Protein AF-0000000084949845 (afdb_homodimer)

Solvent-accessible surface area (backbone atoms only — not comparable to full-atom values): 12590 Å² total; per-residue (Å²): 121,53,66,70,57,48,53,50,40,49,75,72,45,33,88,72,39,39,36,69,58,46,52,49,42,44,61,74,46,30,44,78,45,79,45,35,35,32,35,51,90,44,75,32,51,60,55,46,34,42,54,54,52,53,49,53,45,49,30,58,76,69,67,50,52,69,68,57,45,48,29,45,41,11,54,55,36,67,49,59,37,67,69,33,78,85,60,85,67,64,56,67,61,57,30,35,74,72,46,36,73,82,20,52,47,63,76,53,84,37,64,41,80,105,121,54,68,71,57,49,55,50,40,50,74,73,44,32,89,72,38,38,38,69,58,46,51,50,43,46,62,74,47,30,44,77,43,79,45,35,35,32,35,52,90,44,77,32,51,59,57,45,35,43,53,55,52,53,48,54,45,49,29,58,75,67,66,50,50,70,68,56,46,50,30,46,41,10,54,56,38,65,49,59,37,67,72,34,80,86,62,83,68,65,56,66,60,57,30,38,74,72,45,36,74,83,21,52,46,62,77,54,85,35,64,41,80,104

InterPro domains:
  IPR014984 HopJ type III effector protein [PF08888] (5-111)
  IPR038604 Type III effector HopJ superfamily [G3DSA:3.20.160.10] (1-114)

Structure (mmCIF, N/CA/C/O backbone):
data_AF-0000000084949845-model_v1
#
loop_
_entity.id
_entity.type
_entity.pdbx_description
1 polymer 'Type III effector HopPmaJ'
#
loop_
_atom_site.group_PDB
_atom_site.id
_atom_site.type_symbol
_atom_site.label_atom_id
_atom_site.label_alt_id
_atom_site.label_comp_id
_atom_site.label_asym_id
_atom_site.label_entity_id
_atom_site.label_seq_id
_atom_site.pdbx_PDB_ins_code
_atom_site.Cartn_x
_atom_site.Cartn_y
_atom_site.Cartn_z
_atom_site.occupancy
_atom_site.B_iso_or_equiv
_atom_site.auth_seq_id
_atom_site.auth_comp_id
_atom_site.auth_asym_id
_atom_site.auth_atom_id
_atom_site.pdbx_PDB_model_num
ATOM 1 N N . MET A 1 1 ? 0.286 -3.443 -20.906 1 84.94 1 MET A N 1
ATOM 2 C CA . MET A 1 1 ? -0.157 -4.801 -21.219 1 84.94 1 MET A CA 1
ATOM 3 C C . MET A 1 1 ? -1.662 -4.941 -21.031 1 84.94 1 MET A C 1
ATOM 5 O O . MET A 1 1 ? -2.221 -4.387 -20.078 1 84.94 1 MET A O 1
ATOM 9 N N . THR A 1 2 ? -2.26 -5.633 -21.953 1 93.75 2 THR A N 1
ATOM 10 C CA . THR A 1 2 ? -3.701 -5.82 -21.828 1 93.75 2 THR A CA 1
ATOM 11 C C . THR A 1 2 ? -4.02 -6.898 -20.797 1 93.75 2 THR A C 1
ATOM 13 O O . THR A 1 2 ? -3.168 -7.73 -20.484 1 93.75 2 THR A O 1
ATOM 16 N N . LEU A 1 3 ? -5.273 -6.855 -20.328 1 95.69 3 LEU A N 1
ATOM 17 C CA . LEU A 1 3 ? -5.691 -7.809 -19.312 1 95.69 3 LEU A CA 1
ATOM 18 C C . LEU A 1 3 ? -5.617 -9.234 -19.828 1 95.69 3 LEU A C 1
ATOM 20 O O . LEU A 1 3 ? -5.031 -10.109 -19.188 1 95.69 3 LEU A O 1
ATOM 24 N N . PRO A 1 4 ? -6.121 -9.586 -21.078 1 96.69 4 PRO A N 1
ATOM 25 C CA . PRO A 1 4 ? -6.008 -10.961 -21.578 1 96.69 4 PRO A CA 1
ATOM 26 C C . PRO A 1 4 ? -4.555 -11.406 -21.734 1 96.69 4 PRO A C 1
ATOM 28 O O . PRO A 1 4 ? -4.234 -12.57 -21.469 1 96.69 4 PRO A O 1
ATOM 31 N N . SER A 1 5 ? -3.742 -10.539 -22.141 1 97.31 5 SER A N 1
ATOM 32 C CA . SER A 1 5 ? -2.33 -10.875 -22.281 1 97.31 5 SER A CA 1
ATOM 33 C C . SER A 1 5 ? -1.691 -11.156 -20.922 1 97.31 5 SER A C 1
ATOM 35 O O . SER A 1 5 ? -0.867 -12.07 -20.797 1 97.31 5 SER A O 1
ATOM 37 N N . PHE A 1 6 ? -2.016 -10.375 -19.969 1 98.12 6 PHE A N 1
ATOM 38 C CA . PHE A 1 6 ? -1.509 -10.57 -18.609 1 98.12 6 PHE A CA 1
ATOM 39 C C . PHE A 1 6 ? -1.93 -11.938 -18.078 1 98.12 6 PHE A C 1
ATOM 41 O O . PHE A 1 6 ? -1.108 -12.672 -17.531 1 98.12 6 PHE A O 1
ATOM 48 N N . LEU A 1 7 ? -3.211 -12.258 -18.25 1 97.88 7 LEU A N 1
ATOM 49 C CA . LEU A 1 7 ? -3.734 -13.523 -17.75 1 97.88 7 LEU A CA 1
ATOM 50 C C . LEU A 1 7 ? -3.07 -14.703 -18.469 1 97.88 7 LEU A C 1
ATOM 52 O O . LEU A 1 7 ? -2.812 -15.734 -17.844 1 97.88 7 LEU A O 1
ATOM 56 N N . SER A 1 8 ? -2.85 -14.57 -19.75 1 98.06 8 SER A N 1
ATOM 57 C CA . SER A 1 8 ? -2.137 -15.594 -20.5 1 98.06 8 SER A CA 1
ATOM 58 C C . SER A 1 8 ? -0.72 -15.789 -19.984 1 98.06 8 SER A C 1
ATOM 60 O O . SER A 1 8 ? -0.268 -16.922 -19.797 1 98.06 8 SER A O 1
ATOM 62 N N . LYS A 1 9 ? -0.026 -14.719 -19.734 1 98.12 9 LYS A N 1
ATOM 63 C CA . LYS A 1 9 ? 1.32 -14.781 -19.172 1 98.12 9 LYS A CA 1
ATOM 64 C C . LYS A 1 9 ? 1.312 -15.438 -17.797 1 98.12 9 LYS A C 1
ATOM 66 O O . LYS A 1 9 ? 2.168 -16.266 -17.5 1 98.12 9 LYS A O 1
ATOM 71 N N . LEU A 1 10 ? 0.379 -15.039 -16.969 1 98.19 10 LEU A N 1
ATOM 72 C CA . LEU A 1 10 ? 0.244 -15.586 -15.625 1 98.19 10 LEU A CA 1
ATOM 73 C C . LEU A 1 10 ? 0.074 -17.109 -15.672 1 98.19 10 LEU A C 1
ATOM 75 O O . LEU A 1 10 ? 0.645 -17.828 -14.844 1 98.19 10 LEU A O 1
ATOM 79 N N . LYS A 1 11 ? -0.657 -17.609 -16.594 1 97.19 11 LYS A N 1
ATOM 80 C CA . LYS A 1 11 ? -0.939 -19.047 -16.719 1 97.19 11 LYS A CA 1
ATOM 81 C C . LYS A 1 11 ? 0.26 -19.781 -17.297 1 97.19 11 LYS A C 1
ATOM 83 O O . LYS A 1 11 ? 0.54 -20.922 -16.891 1 97.19 11 LYS A O 1
ATOM 88 N N . ASN A 1 12 ? 0.986 -19.109 -18.156 1 97.75 12 ASN A N 1
ATOM 89 C CA . ASN A 1 12 ? 1.997 -19.828 -18.938 1 97.75 12 ASN A CA 1
ATOM 90 C C . ASN A 1 12 ? 3.391 -19.641 -18.344 1 97.75 12 ASN A C 1
ATOM 92 O O . ASN A 1 12 ? 4.242 -20.531 -18.438 1 97.75 12 ASN A O 1
ATOM 96 N N . THR A 1 13 ? 3.678 -18.438 -17.812 1 98 13 THR A N 1
ATOM 97 C CA . THR A 1 13 ? 4.992 -18.141 -17.266 1 98 13 THR A CA 1
ATOM 98 C C . THR A 1 13 ? 4.859 -17.328 -15.977 1 98 13 THR A C 1
ATOM 100 O O . THR A 1 13 ? 5.375 -16.203 -15.883 1 98 13 THR A O 1
ATOM 103 N N . PRO A 1 14 ? 4.281 -17.891 -14.953 1 97.62 14 PRO A N 1
ATOM 104 C CA . PRO A 1 14 ? 3.998 -17.156 -13.719 1 97.62 14 PRO A CA 1
ATOM 105 C C . PRO A 1 14 ? 5.258 -16.594 -13.055 1 97.62 14 PRO A C 1
ATOM 107 O O . PRO A 1 14 ? 5.211 -15.523 -12.438 1 97.62 14 PRO A O 1
ATOM 110 N N . GLU A 1 15 ? 6.367 -17.203 -13.18 1 97.38 15 GLU A N 1
ATOM 111 C CA . GLU A 1 15 ? 7.602 -16.781 -12.523 1 97.38 15 GLU A CA 1
ATOM 112 C C . GLU A 1 15 ? 8.148 -15.508 -13.156 1 97.38 15 GLU A C 1
ATOM 114 O O . GLU A 1 15 ? 9.023 -14.852 -12.578 1 97.38 15 GLU A O 1
ATOM 119 N N . GLU A 1 16 ? 7.57 -15.109 -14.297 1 97.38 16 GLU A N 1
ATOM 120 C CA . GLU A 1 16 ? 8.047 -13.922 -14.992 1 97.38 16 GLU A CA 1
ATOM 121 C C . GLU A 1 16 ? 7.211 -12.695 -14.625 1 97.38 16 GLU A C 1
ATOM 123 O O . GLU A 1 16 ? 7.559 -11.57 -14.984 1 97.38 16 GLU A O 1
ATOM 128 N N . ILE A 1 17 ? 6.148 -12.922 -13.945 1 97.56 17 ILE A N 1
ATOM 129 C CA . ILE A 1 17 ? 5.305 -11.82 -13.5 1 97.56 17 ILE A CA 1
ATOM 130 C C . ILE A 1 17 ? 6.051 -10.977 -12.469 1 97.56 17 ILE A C 1
ATOM 132 O O . ILE A 1 17 ? 6.715 -11.523 -11.578 1 97.56 17 ILE A O 1
ATOM 136 N N . THR A 1 18 ? 5.949 -9.633 -12.594 1 96.12 18 THR A N 1
ATOM 137 C CA . THR A 1 18 ? 6.465 -8.734 -11.57 1 96.12 18 THR A CA 1
ATOM 138 C C . THR A 1 18 ? 5.324 -8.008 -10.867 1 96.12 18 THR A C 1
ATOM 140 O O . THR A 1 18 ? 4.266 -7.781 -11.453 1 96.12 18 THR A O 1
ATOM 143 N N . PHE A 1 19 ? 5.543 -7.629 -9.594 1 95.19 19 PHE A N 1
ATOM 144 C CA . PHE A 1 19 ? 4.516 -6.926 -8.828 1 95.19 19 PHE A CA 1
ATOM 145 C C . PHE A 1 19 ? 4.109 -5.637 -9.531 1 95.19 19 PHE A C 1
ATOM 147 O O . PHE A 1 19 ? 2.92 -5.355 -9.68 1 95.19 19 PHE A O 1
ATOM 154 N N . PRO A 1 20 ? 5.074 -4.777 -10.039 1 92.69 20 PRO A N 1
ATOM 155 C CA . PRO A 1 20 ? 4.676 -3.555 -10.734 1 92.69 20 PRO A CA 1
ATOM 156 C C . PRO A 1 20 ? 3.803 -3.832 -11.953 1 92.69 20 PRO A C 1
ATOM 158 O O . PRO A 1 20 ? 2.889 -3.059 -12.258 1 92.69 20 PRO A O 1
ATOM 161 N N . GLU A 1 21 ? 4.02 -4.887 -12.672 1 95.19 21 GLU A N 1
ATOM 162 C CA . GLU A 1 21 ? 3.205 -5.258 -13.82 1 95.19 21 GLU A CA 1
ATOM 163 C C . GLU A 1 21 ? 1.766 -5.551 -13.406 1 95.19 21 GLU A C 1
ATOM 165 O O . GLU A 1 21 ? 0.823 -5.168 -14.102 1 95.19 21 GLU A O 1
ATOM 170 N N . THR A 1 22 ? 1.641 -6.289 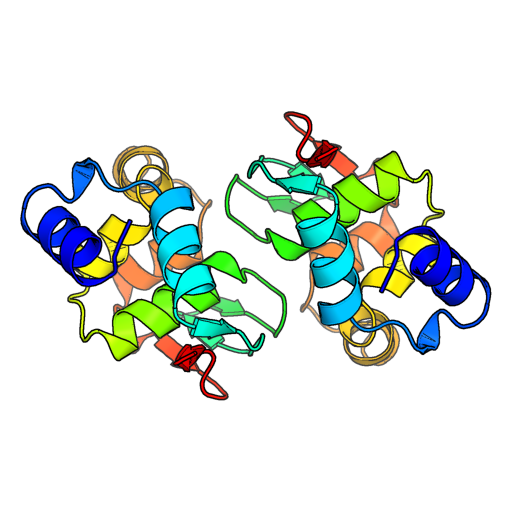-12.305 1 97.44 22 THR A N 1
ATOM 171 C CA . THR A 1 22 ? 0.319 -6.605 -11.773 1 97.44 22 THR A CA 1
ATOM 172 C C . THR A 1 22 ? -0.436 -5.332 -11.406 1 97.44 22 THR A C 1
ATOM 174 O O . THR A 1 22 ? -1.59 -5.152 -11.805 1 97.44 22 THR A O 1
ATOM 177 N N . ILE A 1 23 ? 0.244 -4.469 -10.688 1 94.44 23 ILE A N 1
ATOM 178 C CA . ILE A 1 23 ? -0.383 -3.229 -10.242 1 94.44 23 ILE A CA 1
ATOM 179 C C . ILE A 1 23 ? -0.76 -2.377 -11.453 1 94.44 23 ILE A C 1
ATOM 181 O O . ILE A 1 23 ? -1.843 -1.789 -11.5 1 94.44 23 ILE A O 1
ATOM 185 N N . ALA A 1 24 ? 0.082 -2.33 -12.508 1 93.31 24 ALA A N 1
ATOM 186 C CA . ALA A 1 24 ? -0.187 -1.536 -13.703 1 93.31 24 ALA A CA 1
ATOM 187 C C . ALA A 1 24 ? -1.45 -2.018 -14.414 1 93.31 24 ALA A C 1
ATOM 189 O O . ALA A 1 24 ? -2.283 -1.21 -14.828 1 93.31 24 ALA A O 1
ATOM 190 N N . VAL A 1 25 ? -1.597 -3.307 -14.547 1 97.25 25 VAL A N 1
ATOM 191 C CA . VAL A 1 25 ? -2.762 -3.861 -15.227 1 97.25 25 VAL A CA 1
ATOM 192 C C . VAL A 1 25 ? -4.027 -3.537 -14.438 1 97.25 25 VAL A C 1
ATOM 194 O O . VAL A 1 25 ? -5.066 -3.219 -15.016 1 97.25 25 VAL A O 1
ATOM 197 N N . ILE A 1 26 ? -3.969 -3.586 -13.148 1 96.69 26 ILE A N 1
ATOM 198 C CA . ILE A 1 26 ? -5.121 -3.295 -12.297 1 96.69 26 ILE A CA 1
ATOM 199 C C . ILE A 1 26 ? -5.504 -1.825 -12.438 1 96.69 26 ILE A C 1
ATOM 201 O O . ILE A 1 26 ? -6.672 -1.503 -12.68 1 96.69 26 ILE A O 1
ATOM 205 N N . GLU A 1 27 ? -4.523 -0.975 -12.32 1 92.12 27 GLU A N 1
ATOM 206 C CA . GLU A 1 27 ? -4.789 0.461 -12.328 1 92.12 27 GLU A CA 1
ATOM 207 C C . GLU A 1 27 ? -5.266 0.929 -13.703 1 92.12 27 GLU A C 1
ATOM 209 O O . GLU A 1 27 ? -5.996 1.916 -13.805 1 92.12 27 GLU A O 1
ATOM 214 N N . GLU A 1 28 ? -4.883 0.249 -14.758 1 94.38 28 GLU A N 1
ATOM 215 C CA . GLU A 1 28 ? -5.324 0.589 -16.109 1 94.38 28 GLU A CA 1
ATOM 216 C C . GLU A 1 28 ? -6.773 0.172 -16.328 1 94.38 28 GLU A C 1
ATOM 218 O O . GLU A 1 28 ? -7.488 0.801 -17.109 1 94.38 28 GLU A O 1
ATOM 223 N N . ASN A 1 29 ? -7.219 -0.854 -15.609 1 96.06 29 ASN A N 1
ATOM 224 C CA . ASN A 1 29 ? -8.492 -1.461 -15.969 1 96.06 29 ASN A CA 1
ATOM 225 C C . ASN A 1 29 ? -9.539 -1.259 -14.875 1 96.06 29 ASN A C 1
ATOM 227 O O . ASN A 1 29 ? -10.734 -1.447 -15.109 1 96.06 29 ASN A O 1
ATOM 231 N N . TYR A 1 30 ? -9.125 -0.83 -13.688 1 96.12 30 TYR A N 1
ATOM 232 C CA . TYR A 1 30 ? -10.055 -0.753 -12.562 1 96.12 30 TYR A CA 1
ATOM 233 C C . TYR A 1 30 ? -9.898 0.566 -11.82 1 96.12 30 TYR A C 1
ATOM 235 O O . TYR A 1 30 ? -8.805 1.137 -11.781 1 96.12 30 TYR A O 1
ATOM 243 N N . HIS A 1 31 ? -11 1.023 -11.266 1 93.94 31 HIS A N 1
ATOM 244 C CA . HIS A 1 31 ? -10.961 2.051 -10.234 1 93.94 31 HIS A CA 1
ATOM 245 C C . HIS A 1 31 ? -10.773 1.435 -8.852 1 93.94 31 HIS A C 1
ATOM 247 O O . HIS A 1 31 ? -11.445 0.458 -8.508 1 93.94 31 HIS A O 1
ATOM 253 N N . PHE A 1 32 ? -9.922 2.008 -8.156 1 92.69 32 PHE A N 1
ATOM 254 C CA . PHE A 1 32 ? -9.602 1.464 -6.84 1 92.69 32 PHE A CA 1
ATOM 255 C C . PHE A 1 32 ? -10.156 2.352 -5.734 1 92.69 32 PHE A C 1
ATOM 257 O O . PHE A 1 32 ? -10.031 3.576 -5.789 1 92.69 32 PHE A O 1
ATOM 264 N N . THR A 1 33 ? -10.781 1.699 -4.766 1 91.69 33 THR A N 1
ATOM 265 C CA . THR A 1 33 ? -11.203 2.348 -3.529 1 91.69 33 THR A CA 1
ATOM 266 C C . THR A 1 33 ? -10.57 1.672 -2.318 1 91.69 33 THR A C 1
ATOM 268 O O . THR A 1 33 ? -10.852 0.506 -2.033 1 91.69 33 THR A O 1
ATOM 271 N N . PRO A 1 34 ? -9.734 2.404 -1.614 1 93.12 34 PRO A N 1
ATOM 272 C CA . PRO A 1 34 ? -9.156 1.802 -0.412 1 93.12 34 PRO A CA 1
ATOM 273 C C . PRO A 1 34 ? -10.211 1.242 0.538 1 93.12 34 PRO A C 1
ATOM 275 O O . PRO A 1 34 ? -11.234 1.885 0.773 1 93.12 34 PRO A O 1
ATOM 278 N N . THR A 1 35 ? -9.969 -0.006 1.06 1 94.75 35 THR A N 1
ATOM 279 C CA . THR A 1 35 ? -10.914 -0.626 1.979 1 94.75 35 THR A CA 1
ATOM 280 C C . THR A 1 35 ? -10.188 -1.496 3 1 94.75 35 THR A C 1
ATOM 282 O O . THR A 1 35 ? -9.039 -1.881 2.789 1 94.75 35 THR A O 1
ATOM 285 N N . THR A 1 36 ? -10.859 -1.716 4.105 1 95.25 36 THR A N 1
ATOM 286 C CA . THR A 1 36 ? -10.359 -2.645 5.113 1 95.25 36 THR A CA 1
ATOM 287 C C . THR A 1 36 ? -10.508 -4.09 4.641 1 95.25 36 THR A C 1
ATOM 289 O O . THR A 1 36 ? -11.531 -4.449 4.047 1 95.25 36 THR A O 1
ATOM 292 N N . PHE A 1 37 ? -9.516 -4.902 4.875 1 97.19 37 PHE A N 1
ATOM 293 C CA . PHE A 1 37 ? -9.625 -6.32 4.547 1 97.19 37 PHE A CA 1
ATOM 294 C C . PHE A 1 37 ? -8.852 -7.168 5.551 1 97.19 37 PHE A C 1
ATOM 296 O O . PHE A 1 37 ? -7.91 -6.691 6.184 1 97.19 37 PHE A O 1
ATOM 303 N N . GLN A 1 38 ? -9.273 -8.367 5.664 1 96.94 38 GLN A N 1
ATOM 304 C CA . GLN A 1 38 ? -8.625 -9.367 6.508 1 96.94 38 GLN A CA 1
ATOM 305 C C . GLN A 1 38 ? -7.867 -10.391 5.672 1 96.94 38 GLN A C 1
ATOM 307 O O . GLN A 1 38 ? -8.336 -10.805 4.605 1 96.94 38 GLN A O 1
ATOM 312 N N . ASN A 1 39 ? -6.738 -10.742 6.121 1 97.19 39 ASN A N 1
ATOM 313 C CA . ASN A 1 39 ? -5.945 -11.828 5.559 1 97.19 39 ASN A CA 1
ATOM 314 C C . ASN A 1 39 ? -5.406 -12.758 6.648 1 97.19 39 ASN A C 1
ATOM 316 O O . ASN A 1 39 ? -4.301 -12.547 7.152 1 97.19 39 ASN A O 1
ATOM 320 N N . GLY A 1 40 ? -6.215 -13.812 6.859 1 95.38 40 GLY A N 1
ATOM 321 C CA . GLY A 1 40 ? -5.902 -14.617 8.031 1 95.38 40 GLY A CA 1
ATOM 322 C C . GLY A 1 40 ? -5.977 -13.836 9.328 1 95.38 40 GLY A C 1
ATOM 323 O O . GLY A 1 40 ? -6.996 -13.211 9.625 1 95.38 40 GLY A O 1
ATOM 324 N N . ASN A 1 41 ? -4.844 -13.719 9.969 1 90.81 41 ASN A N 1
ATOM 325 C CA . ASN A 1 41 ? -4.828 -13.023 11.25 1 90.81 41 ASN A CA 1
ATOM 326 C C . ASN A 1 41 ? -4.422 -11.562 11.094 1 90.81 41 ASN A C 1
ATOM 328 O O . ASN A 1 41 ? -4.406 -10.805 12.062 1 90.81 41 ASN A O 1
ATOM 332 N N . GLN A 1 42 ? -4.129 -11.227 9.906 1 90.44 42 GLN A N 1
ATOM 333 C CA . GLN A 1 42 ? -3.693 -9.852 9.656 1 90.44 42 GLN A CA 1
ATOM 334 C C . GLN A 1 42 ? -4.863 -8.977 9.227 1 90.44 42 GLN A C 1
ATOM 336 O O . GLN A 1 42 ? -5.539 -9.273 8.234 1 90.44 42 GLN A O 1
ATOM 341 N N . GLN A 1 43 ? -5.16 -7.941 10.008 1 93.19 43 GLN A N 1
ATOM 342 C CA . GLN A 1 43 ? -6.133 -6.934 9.602 1 93.19 43 GLN A CA 1
ATOM 343 C C . GLN A 1 43 ? -5.445 -5.734 8.953 1 93.19 43 GLN A C 1
ATOM 345 O O . GLN A 1 43 ? -4.445 -5.23 9.469 1 93.19 43 GLN A O 1
ATOM 350 N N . ASN A 1 44 ? -5.902 -5.316 7.82 1 94.56 44 ASN A N 1
ATOM 351 C CA . ASN A 1 44 ? -5.418 -4.148 7.09 1 94.56 44 ASN A CA 1
ATOM 352 C C . ASN A 1 44 ? -6.496 -3.072 6.98 1 94.56 44 ASN A C 1
ATOM 354 O O . ASN A 1 44 ? -7.5 -3.266 6.297 1 94.56 44 ASN A O 1
ATOM 358 N N . THR A 1 45 ? -6.27 -1.976 7.625 1 93.06 45 THR A N 1
ATOM 359 C CA . THR A 1 45 ? -7.242 -0.894 7.535 1 93.06 45 THR A CA 1
ATOM 360 C C . THR A 1 45 ? -7.117 -0.164 6.203 1 93.06 45 THR A C 1
ATOM 362 O O . THR A 1 45 ? -6.121 -0.322 5.492 1 93.06 45 THR A O 1
ATOM 365 N N . ALA A 1 46 ? -8.141 0.575 5.883 1 91.94 46 ALA A N 1
ATOM 366 C CA . ALA A 1 46 ? -8.148 1.311 4.621 1 91.94 46 ALA A CA 1
ATOM 367 C C . ALA A 1 46 ? -6.887 2.158 4.477 1 91.94 46 ALA A C 1
ATOM 369 O O . ALA A 1 46 ? -6.496 2.869 5.406 1 91.94 46 ALA A O 1
ATOM 370 N N . GLY A 1 47 ? -6.234 1.968 3.35 1 88.88 47 GLY A N 1
ATOM 371 C CA . GLY A 1 47 ? -5.039 2.754 3.084 1 88.88 47 GLY A CA 1
ATOM 372 C C . GLY A 1 47 ? -3.756 2.018 3.418 1 88.88 47 GLY A C 1
ATOM 373 O O . GLY A 1 47 ? -2.672 2.424 2.992 1 88.88 47 GLY A O 1
ATOM 374 N N . GLU A 1 48 ? -3.854 0.988 4.219 1 91.5 48 GLU A N 1
ATOM 375 C CA . GLU A 1 48 ? -2.697 0.159 4.547 1 91.5 48 GLU A CA 1
ATOM 376 C C . GLU A 1 48 ? -2.566 -1.014 3.58 1 91.5 48 GLU A C 1
ATOM 378 O O . GLU A 1 48 ? -3.561 -1.656 3.236 1 91.5 48 GLU A O 1
ATOM 383 N N . ASN A 1 49 ? -1.317 -1.238 3.133 1 93.94 49 ASN A N 1
ATOM 384 C CA . ASN A 1 49 ? -1.028 -2.354 2.236 1 93.94 49 ASN A CA 1
ATOM 385 C C . ASN A 1 49 ? -1.91 -2.314 0.991 1 93.94 49 ASN A C 1
ATOM 387 O O . ASN A 1 49 ? -2.508 -3.326 0.617 1 93.94 49 ASN A O 1
ATOM 391 N N . SER A 1 50 ? -2.039 -1.231 0.376 1 92.62 50 SER A N 1
ATOM 392 C CA . SER A 1 50 ? -2.916 -0.991 -0.765 1 92.62 50 SER A CA 1
ATOM 393 C C . SER A 1 50 ? -2.547 -1.886 -1.943 1 92.62 50 SER A C 1
ATOM 395 O O . SER A 1 50 ? -3.416 -2.285 -2.721 1 92.62 50 SER A O 1
ATOM 397 N N . GLY A 1 51 ? -1.253 -2.121 -2.074 1 94.25 51 GLY A N 1
ATOM 398 C CA . GLY A 1 51 ? -0.846 -3.043 -3.123 1 94.25 51 GLY A CA 1
ATOM 399 C C . GLY A 1 51 ? -1.469 -4.418 -2.98 1 94.25 51 GLY A C 1
ATOM 400 O O . GLY A 1 51 ? -2.037 -4.953 -3.936 1 94.25 51 GLY A O 1
ATOM 401 N N . SER A 1 52 ? -1.404 -4.922 -1.793 1 97.56 52 SER A N 1
ATOM 402 C CA . SER A 1 52 ? -2.016 -6.219 -1.529 1 97.56 52 SER A CA 1
ATOM 403 C C . SER A 1 52 ? -3.535 -6.148 -1.651 1 97.56 52 SER A C 1
ATOM 405 O O . SER A 1 52 ? -4.16 -7.062 -2.193 1 97.56 52 SER A O 1
ATOM 407 N N . CYS A 1 53 ? -4.074 -5.102 -1.178 1 97.44 53 CYS A N 1
ATOM 408 C CA . CYS A 1 53 ? -5.516 -4.906 -1.278 1 97.44 53 CYS A CA 1
ATOM 409 C C . CYS A 1 53 ? -5.973 -4.965 -2.73 1 97.44 53 CYS A C 1
ATOM 411 O O . CYS A 1 53 ? -6.891 -5.723 -3.066 1 97.44 53 CYS A O 1
ATOM 413 N N . LYS A 1 54 ? -5.309 -4.246 -3.646 1 96.75 54 LYS A N 1
ATOM 414 C CA . LYS A 1 54 ? -5.605 -4.246 -5.078 1 96.75 54 LYS A CA 1
ATOM 415 C C . LYS A 1 54 ? -5.453 -5.648 -5.668 1 96.75 54 LYS A C 1
ATOM 417 O O . LYS A 1 54 ? -6.328 -6.117 -6.398 1 96.75 54 LYS A O 1
ATOM 422 N N . LEU A 1 55 ? -4.406 -6.238 -5.266 1 98.19 55 LEU A N 1
ATOM 423 C CA . LEU A 1 55 ? -4.055 -7.52 -5.867 1 98.19 55 LEU A CA 1
ATOM 424 C C . LEU A 1 55 ? -5.047 -8.602 -5.457 1 98.19 55 LEU A C 1
ATOM 426 O O . LEU A 1 55 ? -5.527 -9.367 -6.301 1 98.19 55 LEU A O 1
ATOM 430 N N . PHE A 1 56 ? -5.414 -8.672 -4.176 1 98.38 56 PHE A N 1
ATOM 431 C CA . PHE A 1 56 ? -6.367 -9.688 -3.732 1 98.38 56 PHE A CA 1
ATOM 432 C C . PHE A 1 56 ? -7.742 -9.438 -4.336 1 98.38 56 PHE A C 1
ATOM 434 O O . PHE A 1 56 ? -8.438 -10.375 -4.73 1 98.38 56 PHE A O 1
ATOM 441 N N . ALA A 1 57 ? -8.164 -8.188 -4.387 1 98.12 57 ALA A N 1
ATOM 442 C CA . ALA A 1 57 ? -9.445 -7.855 -5 1 98.12 57 ALA A CA 1
ATOM 443 C C . ALA A 1 57 ? -9.469 -8.266 -6.473 1 98.12 57 ALA A C 1
ATOM 445 O O . ALA A 1 57 ? -10.438 -8.867 -6.938 1 98.12 57 ALA A O 1
ATOM 446 N N . PHE A 1 58 ? -8.438 -7.996 -7.191 1 98.38 58 PHE A N 1
ATOM 447 C CA . PHE A 1 58 ? -8.297 -8.336 -8.602 1 98.38 58 PHE A CA 1
ATOM 448 C C . PHE A 1 58 ? -8.344 -9.844 -8.797 1 98.38 58 PHE A C 1
ATOM 450 O O . PHE A 1 58 ? -9.055 -10.344 -9.68 1 98.38 58 PHE A O 1
ATOM 457 N N . ALA A 1 59 ? -7.527 -10.531 -7.969 1 98.44 59 ALA A N 1
ATOM 458 C CA . ALA A 1 59 ? -7.457 -11.984 -8.086 1 98.44 59 ALA A CA 1
ATOM 459 C C . ALA A 1 59 ? -8.828 -12.617 -7.844 1 98.44 59 ALA A C 1
ATOM 461 O O . ALA A 1 59 ? -9.195 -13.586 -8.516 1 98.44 59 ALA A O 1
ATOM 462 N N . LYS A 1 60 ? -9.516 -12.047 -6.914 1 96.75 60 LYS A N 1
ATOM 463 C CA . LYS A 1 60 ? -10.859 -12.539 -6.641 1 96.75 60 LYS A CA 1
ATOM 464 C C . LYS A 1 60 ? -11.781 -12.312 -7.836 1 96.75 60 LYS A C 1
ATOM 466 O O . LYS A 1 60 ? -12.516 -13.219 -8.242 1 96.75 60 LYS A O 1
ATOM 471 N N . LEU A 1 61 ? -11.75 -11.172 -8.398 1 96.12 61 LEU A N 1
ATOM 472 C CA . LEU A 1 61 ? -12.586 -10.82 -9.539 1 96.12 61 LEU A CA 1
ATOM 473 C C . LEU A 1 61 ? -12.273 -11.703 -10.742 1 96.12 61 LEU A C 1
ATOM 475 O O . LEU A 1 61 ? -13.172 -12.047 -11.516 1 96.12 61 LEU A O 1
ATOM 479 N N . GLN A 1 62 ? -11.07 -12.094 -10.883 1 96.88 62 GLN A N 1
ATOM 480 C CA . GLN A 1 62 ? -10.633 -12.891 -12.016 1 96.88 62 GLN A CA 1
ATOM 481 C C . GLN A 1 62 ? -10.703 -14.383 -11.703 1 96.88 62 GLN A C 1
ATOM 483 O O . GLN A 1 62 ? -10.328 -15.219 -12.531 1 96.88 62 GLN A O 1
ATOM 488 N N . ASN A 1 63 ? -11.102 -14.703 -10.469 1 97.12 63 ASN A N 1
ATOM 489 C CA . ASN A 1 63 ? -11.227 -16.094 -10.023 1 97.12 63 ASN A CA 1
ATOM 490 C C . ASN A 1 63 ? -9.906 -16.844 -10.156 1 97.12 63 ASN A C 1
ATOM 492 O O . ASN A 1 63 ? -9.867 -17.953 -10.688 1 97.12 63 ASN A O 1
ATOM 496 N N . LEU A 1 64 ? -8.867 -16.203 -9.734 1 98.19 64 LEU A N 1
ATOM 497 C CA . LEU A 1 64 ? -7.555 -16.828 -9.797 1 98.19 64 LEU A CA 1
ATOM 498 C C . LEU A 1 64 ? -7.391 -17.844 -8.68 1 98.19 64 LEU A C 1
ATOM 500 O O . LEU A 1 64 ? -7.953 -17.688 -7.598 1 98.19 64 LEU A O 1
ATOM 504 N N . SER A 1 65 ? -6.613 -18.859 -8.922 1 98.06 65 SER A N 1
ATOM 505 C CA . SER A 1 65 ? -6.254 -19.812 -7.887 1 98.06 65 SER A CA 1
ATOM 506 C C . SER A 1 65 ? -5.312 -19.203 -6.859 1 98.06 65 SER A C 1
ATOM 508 O O . SER A 1 65 ? -4.805 -18.094 -7.066 1 98.06 65 SER A O 1
ATOM 510 N N . GLN A 1 66 ? -5.156 -19.891 -5.754 1 98.12 66 GLN A N 1
ATOM 511 C CA . GLN A 1 66 ? -4.211 -19.438 -4.734 1 98.12 66 GLN A CA 1
ATOM 512 C C . GLN A 1 66 ? -2.805 -19.297 -5.316 1 98.12 66 GLN A C 1
ATOM 514 O O . GLN A 1 66 ? -2.121 -18.297 -5.062 1 98.12 66 GLN A O 1
ATOM 519 N N . GLU A 1 67 ? -2.395 -20.266 -6.098 1 97.81 67 GLU A N 1
ATOM 520 C CA . GLU A 1 67 ? -1.062 -20.25 -6.695 1 97.81 67 GLU A CA 1
ATOM 521 C C . GLU A 1 67 ? -0.906 -19.094 -7.672 1 97.81 67 GLU A C 1
ATOM 523 O O . GLU A 1 67 ? 0.117 -18.406 -7.668 1 97.81 67 GLU A O 1
ATOM 528 N N . GLU A 1 68 ? -1.896 -18.938 -8.5 1 98.38 68 GLU A N 1
ATOM 529 C CA . GLU A 1 68 ? -1.862 -17.828 -9.453 1 98.38 68 GLU A CA 1
ATOM 530 C C . GLU A 1 68 ? -1.818 -16.484 -8.727 1 98.38 68 GLU A C 1
ATOM 532 O O . GLU A 1 68 ? -1.103 -15.57 -9.148 1 98.38 68 GLU A O 1
ATOM 537 N N . THR A 1 69 ? -2.588 -16.406 -7.645 1 98.75 69 THR A N 1
ATOM 538 C CA . THR A 1 69 ? -2.627 -15.172 -6.863 1 98.75 69 THR A CA 1
ATOM 539 C C . THR A 1 69 ? -1.258 -14.867 -6.266 1 98.75 69 THR A C 1
ATOM 541 O O . THR A 1 69 ? -0.767 -13.742 -6.363 1 98.75 69 THR A O 1
ATOM 544 N N . LEU A 1 70 ? -0.62 -15.859 -5.723 1 98.69 70 LEU A N 1
ATOM 545 C CA . LEU A 1 70 ? 0.706 -15.68 -5.141 1 98.69 70 LEU A CA 1
ATOM 546 C C . LEU A 1 70 ? 1.718 -15.273 -6.207 1 98.69 70 LEU A C 1
ATOM 548 O O . LEU A 1 70 ? 2.584 -14.43 -5.957 1 98.69 70 LEU A O 1
ATOM 552 N N . ALA A 1 71 ? 1.563 -15.789 -7.398 1 98.69 71 ALA A N 1
ATOM 553 C CA . ALA A 1 71 ? 2.477 -15.477 -8.5 1 98.69 71 ALA A CA 1
ATOM 554 C C . ALA A 1 71 ? 2.375 -14.008 -8.898 1 98.69 71 ALA A C 1
ATOM 556 O O . ALA A 1 71 ? 3.357 -13.414 -9.344 1 98.69 71 ALA A O 1
ATOM 557 N N . CYS A 1 72 ? 1.223 -13.43 -8.672 1 98.62 72 CYS A N 1
ATOM 558 C CA . CYS A 1 72 ? 0.994 -12.039 -9.047 1 98.62 72 CYS A CA 1
ATOM 559 C C . CYS A 1 72 ? 1.855 -11.102 -8.211 1 98.62 72 CYS A C 1
ATOM 561 O O . CYS A 1 72 ? 2.062 -9.945 -8.586 1 98.62 72 CYS A O 1
ATOM 563 N N . PHE A 1 73 ? 2.406 -11.547 -7.094 1 98.19 73 PHE A N 1
ATOM 564 C CA . PHE A 1 73 ? 3.281 -10.734 -6.262 1 98.19 73 PHE A CA 1
ATOM 565 C C . PHE A 1 73 ? 4.703 -10.734 -6.809 1 98.19 73 PHE A C 1
ATOM 567 O O . PHE A 1 73 ? 5.555 -9.969 -6.34 1 98.19 73 PHE A O 1
ATOM 574 N N . GLY A 1 74 ? 4.945 -11.633 -7.781 1 97.5 74 GLY A N 1
ATOM 575 C CA . GLY A 1 74 ? 6.23 -11.648 -8.461 1 97.5 74 GLY A CA 1
ATOM 576 C C . GLY A 1 74 ? 7.391 -11.977 -7.535 1 97.5 74 GLY A C 1
ATOM 577 O O . GLY A 1 74 ? 7.344 -12.953 -6.793 1 97.5 74 GLY A O 1
ATOM 578 N N . GLU A 1 75 ? 8.383 -11.141 -7.535 1 96.31 75 GLU A N 1
ATOM 579 C CA . GLU A 1 75 ? 9.633 -11.367 -6.809 1 96.31 75 GLU A CA 1
ATOM 580 C C . GLU A 1 75 ? 9.398 -11.367 -5.301 1 96.31 75 GLU A C 1
ATOM 582 O O . GLU A 1 75 ? 10.117 -12.039 -4.555 1 96.31 75 GLU A O 1
ATOM 587 N N . TYR A 1 76 ? 8.445 -10.711 -4.828 1 96.38 76 TYR A N 1
ATOM 588 C CA . TYR A 1 76 ? 8.172 -10.688 -3.396 1 96.38 76 TYR A CA 1
ATOM 589 C C . TYR A 1 76 ? 7.773 -12.07 -2.9 1 96.38 76 TYR A C 1
ATOM 591 O O . TYR A 1 76 ? 8.125 -12.469 -1.784 1 96.38 76 TYR A O 1
ATOM 599 N N . TYR A 1 77 ? 7.066 -12.719 -3.75 1 97.75 77 TYR A N 1
ATOM 600 C CA . TYR A 1 77 ? 6.688 -14.086 -3.42 1 97.75 77 TYR A CA 1
ATOM 601 C C . TYR A 1 77 ? 7.812 -15.062 -3.75 1 97.75 77 TYR A C 1
ATOM 603 O O . TYR A 1 77 ? 8.273 -15.797 -2.879 1 97.75 77 TYR A O 1
ATOM 611 N N . PHE A 1 78 ? 8.367 -14.984 -5.004 1 97.81 78 PHE A N 1
ATOM 612 C CA . PHE A 1 78 ? 9.266 -16.016 -5.492 1 97.81 78 PHE A CA 1
ATOM 613 C C . PHE A 1 78 ? 10.656 -15.867 -4.887 1 97.81 78 PHE A C 1
ATOM 615 O O . PHE A 1 78 ? 11.359 -16.859 -4.676 1 97.81 78 PHE A O 1
ATOM 622 N N . GLU A 1 79 ? 10.984 -14.633 -4.547 1 96.62 79 GLU A N 1
ATOM 623 C CA . GLU A 1 79 ? 12.336 -14.406 -4.047 1 96.62 79 GLU A CA 1
ATOM 624 C C . GLU A 1 79 ? 12.328 -14.117 -2.549 1 96.62 79 GLU A C 1
ATOM 626 O O . GLU A 1 79 ? 12.969 -14.82 -1.77 1 96.62 79 GLU A O 1
ATOM 631 N N . ASP A 1 80 ? 11.594 -13.25 -2.092 1 95.75 80 ASP A N 1
ATOM 632 C CA . ASP A 1 80 ? 11.672 -12.773 -0.714 1 95.75 80 ASP A CA 1
ATOM 633 C C . ASP A 1 80 ? 11.039 -13.773 0.252 1 95.75 80 ASP A C 1
ATOM 635 O O . ASP A 1 80 ? 11.539 -13.969 1.361 1 95.75 80 ASP A O 1
ATOM 639 N N . VAL A 1 81 ? 9.969 -14.367 -0.177 1 96.94 81 VAL A N 1
ATOM 640 C CA . VAL A 1 81 ? 9.219 -15.195 0.768 1 96.94 81 VAL A CA 1
ATOM 641 C C . VAL A 1 81 ? 9.625 -16.656 0.601 1 96.94 81 VAL A C 1
ATOM 643 O O . VAL A 1 81 ? 10.055 -17.312 1.561 1 96.94 81 VAL A O 1
ATOM 646 N N . LEU A 1 82 ? 9.57 -17.25 -0.597 1 97.25 82 LEU A N 1
ATOM 647 C CA . LEU A 1 82 ? 9.82 -18.656 -0.827 1 97.25 82 LEU A CA 1
ATOM 648 C C . LEU A 1 82 ? 11.25 -19.031 -0.451 1 97.25 82 LEU A C 1
ATOM 650 O O . LEU A 1 82 ? 11.492 -20.125 0.085 1 97.25 82 LEU A O 1
ATOM 654 N N . LYS A 1 83 ? 12.117 -18.125 -0.712 1 96.94 83 LYS A N 1
ATOM 655 C CA . LYS A 1 83 ? 13.516 -18.422 -0.435 1 96.94 83 LYS A CA 1
ATOM 656 C C . LYS A 1 83 ? 13.867 -18.141 1.023 1 96.94 83 LYS A C 1
ATOM 658 O O . LYS A 1 83 ? 14.969 -18.453 1.478 1 96.94 83 LYS A O 1
ATOM 663 N N . ASN A 1 84 ? 12.992 -17.516 1.778 1 96.44 84 ASN A N 1
ATOM 664 C CA . ASN A 1 84 ? 13.18 -17.203 3.191 1 96.44 84 ASN A CA 1
ATOM 665 C C . ASN A 1 84 ? 11.969 -17.625 4.02 1 96.44 84 ASN A C 1
ATOM 667 O O . ASN A 1 84 ? 11.281 -16.766 4.594 1 96.44 84 ASN A O 1
ATOM 671 N N . PRO A 1 85 ? 11.68 -18.891 4.168 1 94.88 85 PRO A N 1
ATOM 672 C CA . PRO A 1 85 ? 10.461 -19.391 4.812 1 94.88 85 PRO A CA 1
ATOM 673 C C . PRO A 1 85 ? 10.344 -18.953 6.27 1 94.88 85 PRO A C 1
ATOM 675 O O . PRO A 1 85 ? 9.242 -18.906 6.82 1 94.88 85 PRO A O 1
ATOM 678 N N . LYS A 1 86 ? 11.422 -18.578 6.926 1 95 86 LYS A N 1
ATOM 679 C CA . LYS A 1 86 ? 11.398 -18.203 8.336 1 95 86 LYS A CA 1
ATOM 680 C C . LYS A 1 86 ? 11.359 -16.688 8.492 1 95 86 LYS A C 1
ATOM 682 O O . LYS A 1 86 ? 11.477 -16.172 9.602 1 95 86 LYS A O 1
ATOM 687 N N . GLY A 1 87 ? 11.273 -15.945 7.363 1 93.19 87 GLY A N 1
ATOM 688 C CA . GLY A 1 87 ? 11.211 -14.492 7.422 1 93.19 87 GLY A CA 1
ATOM 689 C C . GLY A 1 87 ? 9.898 -13.977 7.984 1 93.19 87 GLY A C 1
ATOM 690 O O . GLY A 1 87 ? 8.945 -14.742 8.148 1 93.19 87 GLY A O 1
ATOM 691 N N . ASN A 1 88 ? 9.844 -12.641 8.305 1 91.12 88 ASN A N 1
ATOM 692 C CA . ASN A 1 88 ? 8.641 -12.039 8.867 1 91.12 88 ASN A CA 1
ATOM 693 C C . ASN A 1 88 ? 8.172 -10.844 8.039 1 91.12 88 ASN A C 1
ATOM 695 O O . ASN A 1 88 ? 7.379 -10.031 8.508 1 91.12 88 ASN A O 1
ATOM 699 N N . ASP A 1 89 ? 8.711 -10.719 6.82 1 92.25 89 ASP A N 1
ATOM 700 C CA . ASP A 1 89 ? 8.273 -9.664 5.914 1 92.25 89 ASP A CA 1
ATOM 701 C C . ASP A 1 89 ? 7.094 -10.133 5.059 1 92.25 89 ASP A C 1
ATOM 703 O O . ASP A 1 89 ? 6.73 -11.312 5.09 1 92.25 89 ASP A O 1
ATOM 707 N N . HIS A 1 90 ? 6.531 -9.164 4.406 1 94.44 90 HIS A N 1
ATOM 708 C CA . HIS A 1 90 ? 5.434 -9.461 3.492 1 94.44 90 HIS A CA 1
ATOM 709 C C . HIS A 1 90 ? 4.387 -10.344 4.156 1 94.44 90 HIS A C 1
ATOM 711 O O . HIS A 1 90 ? 4.012 -11.383 3.613 1 94.44 90 HIS A O 1
ATOM 717 N N . GLN A 1 91 ? 3.861 -9.859 5.25 1 93.88 91 GLN A N 1
ATOM 718 C CA . GLN A 1 91 ? 2.963 -10.656 6.078 1 93.88 91 GLN A CA 1
ATOM 719 C C . GLN A 1 91 ? 1.707 -11.047 5.309 1 93.88 91 GLN A C 1
ATOM 721 O O . GLN A 1 91 ? 1.16 -12.133 5.516 1 93.88 91 GLN A O 1
ATOM 726 N N . ASN A 1 92 ? 1.244 -10.234 4.453 1 96.44 92 ASN A N 1
ATOM 727 C CA . ASN A 1 92 ? 0.058 -10.57 3.676 1 96.44 92 ASN A CA 1
ATOM 728 C C . ASN A 1 92 ? 0.31 -11.773 2.768 1 96.44 92 ASN A C 1
ATOM 730 O O . ASN A 1 92 ? -0.564 -12.625 2.602 1 96.44 92 ASN A O 1
ATOM 734 N N . ILE A 1 93 ? 1.455 -11.859 2.135 1 97.19 93 ILE A N 1
ATOM 735 C CA . ILE A 1 93 ? 1.795 -13 1.292 1 97.19 93 ILE A CA 1
ATOM 736 C C . ILE A 1 93 ? 1.885 -14.266 2.146 1 97.19 93 ILE A C 1
ATOM 738 O O . ILE A 1 93 ? 1.288 -15.289 1.812 1 97.19 93 ILE A O 1
ATOM 742 N N . ARG A 1 94 ? 2.57 -14.172 3.291 1 97.06 94 ARG A N 1
ATOM 743 C CA . ARG A 1 94 ? 2.787 -15.32 4.168 1 97.06 94 ARG A CA 1
ATOM 744 C C . ARG A 1 94 ? 1.468 -15.828 4.734 1 97.06 94 ARG A C 1
ATOM 746 O O . ARG A 1 94 ? 1.24 -17.031 4.801 1 97.06 94 ARG A O 1
ATOM 753 N N . ASN A 1 95 ? 0.601 -14.93 5.164 1 97.12 95 ASN A N 1
ATOM 754 C CA . ASN A 1 95 ? -0.71 -15.328 5.668 1 97.12 95 ASN A CA 1
ATOM 755 C C . ASN A 1 95 ? -1.551 -16 4.586 1 97.12 95 ASN A C 1
ATOM 757 O O . ASN A 1 95 ? -2.229 -17 4.844 1 97.12 95 ASN A O 1
ATOM 761 N N . PHE A 1 96 ? -1.506 -15.484 3.414 1 98.06 96 PHE A N 1
ATOM 762 C CA . PHE A 1 96 ? -2.299 -16.047 2.324 1 98.06 96 PHE A CA 1
ATOM 763 C C . PHE A 1 96 ? -1.801 -17.438 1.943 1 98.06 96 PHE A C 1
ATOM 765 O O . PHE A 1 96 ? -2.588 -18.297 1.544 1 98.06 96 PHE A O 1
ATOM 772 N N . MET A 1 97 ? -0.534 -17.672 2.053 1 97.56 97 MET A N 1
ATOM 773 C CA . MET A 1 97 ? 0.023 -19 1.811 1 97.56 97 MET A CA 1
ATOM 774 C C . MET A 1 97 ? -0.585 -20.016 2.762 1 97.56 97 MET A C 1
ATOM 776 O O . MET A 1 97 ? -0.773 -21.188 2.391 1 97.56 97 MET A O 1
ATOM 780 N N . THR A 1 98 ? -0.883 -19.547 3.906 1 96.81 98 THR A N 1
ATOM 781 C CA . THR A 1 98 ? -1.341 -20.438 4.961 1 96.81 98 THR A CA 1
ATOM 782 C C . THR A 1 98 ? -2.854 -20.625 4.891 1 96.81 98 THR A C 1
ATOM 784 O O . THR A 1 98 ? -3.348 -21.75 4.93 1 96.81 98 THR A O 1
ATOM 787 N N . THR A 1 99 ? -3.631 -19.547 4.676 1 97.75 99 THR A N 1
ATOM 788 C CA . THR A 1 99 ? -5.074 -19.625 4.875 1 97.75 99 THR A CA 1
ATOM 789 C C . THR A 1 99 ? -5.809 -19.578 3.537 1 97.75 99 THR A C 1
ATOM 791 O O . THR A 1 99 ? -6.988 -19.938 3.461 1 97.75 99 THR A O 1
ATOM 794 N N . GLY A 1 100 ? -5.152 -19.078 2.518 1 97.38 100 GLY A N 1
ATOM 795 C CA . GLY A 1 100 ? -5.793 -18.984 1.215 1 97.38 100 GLY A CA 1
ATOM 796 C C . GLY A 1 100 ? -6.98 -18.047 1.189 1 97.38 100 GLY A C 1
ATOM 797 O O . GLY A 1 100 ? -7.008 -17.062 1.925 1 97.38 100 GLY A O 1
ATOM 798 N N . TRP A 1 101 ? -7.914 -18.344 0.322 1 97.5 101 TRP A N 1
ATOM 799 C CA . TRP A 1 101 ? -9.062 -17.469 0.095 1 97.5 101 TRP A CA 1
ATOM 800 C C . TRP A 1 101 ? -10.008 -17.5 1.297 1 97.5 101 TRP A C 1
ATOM 802 O O . TRP A 1 101 ? -10.797 -16.562 1.488 1 97.5 101 TRP A O 1
ATOM 812 N N . ASP A 1 102 ? -9.867 -18.516 2.072 1 97.12 102 ASP A N 1
ATOM 813 C CA . ASP A 1 102 ? -10.688 -18.594 3.275 1 97.12 102 ASP A CA 1
ATOM 814 C C . ASP A 1 102 ? -10.305 -17.5 4.273 1 97.12 102 ASP A C 1
ATOM 816 O O . ASP A 1 102 ? -11.102 -17.141 5.145 1 97.12 102 ASP A O 1
ATOM 820 N N . GLY A 1 103 ? -9.094 -17 4.105 1 97.62 103 GLY A N 1
ATOM 821 C CA . GLY A 1 103 ? -8.609 -15.984 5.031 1 97.62 103 GLY A CA 1
ATOM 822 C C . GLY A 1 103 ? -8.852 -14.57 4.543 1 97.62 103 GLY A C 1
ATOM 823 O O . GLY A 1 103 ? -8.602 -13.609 5.27 1 97.62 103 GLY A O 1
ATOM 824 N N . ILE A 1 104 ? -9.352 -14.43 3.338 1 98.06 104 ILE A N 1
ATOM 825 C CA . ILE A 1 104 ? -9.516 -13.109 2.744 1 98.06 104 ILE A CA 1
ATOM 826 C C . ILE A 1 104 ? -10.961 -12.648 2.914 1 98.06 104 ILE A C 1
ATOM 828 O O . ILE A 1 104 ? -11.898 -13.352 2.525 1 98.06 104 ILE A O 1
ATOM 832 N N . GLN A 1 105 ? -11.133 -11.5 3.543 1 97.12 105 GLN A N 1
ATOM 833 C CA . GLN A 1 105 ? -12.438 -10.859 3.678 1 97.12 105 GLN A CA 1
ATOM 834 C C . GLN A 1 105 ? -12.328 -9.352 3.521 1 97.12 105 GLN A C 1
ATOM 836 O O . GLN A 1 105 ? -11.547 -8.703 4.223 1 97.12 105 GLN A O 1
ATOM 841 N N . PHE A 1 106 ? -13.164 -8.836 2.625 1 96.75 106 PHE A N 1
ATOM 842 C CA . PHE A 1 106 ? -13.211 -7.398 2.402 1 96.75 106 PHE A CA 1
ATOM 843 C C . PHE A 1 106 ? -14.445 -6.785 3.059 1 96.75 106 PHE A C 1
ATOM 845 O O . PHE A 1 106 ? -15.523 -7.383 3.047 1 96.75 106 PHE A O 1
ATOM 852 N N . LYS A 1 107 ? -14.18 -5.637 3.6 1 95.62 107 LYS A N 1
ATOM 853 C CA . LYS A 1 107 ? -15.344 -4.922 4.125 1 95.62 107 LYS A CA 1
ATOM 854 C C . LYS A 1 107 ? -16.266 -4.465 2.996 1 95.62 107 LYS A C 1
ATOM 856 O O . LYS A 1 107 ? -17.484 -4.57 3.105 1 95.62 107 LYS A O 1
ATOM 861 N N . VAL A 1 108 ? -15.719 -3.9 1.92 1 92.75 108 VAL A N 1
ATOM 862 C CA . VAL A 1 108 ? -16.422 -3.514 0.706 1 92.75 108 VAL A CA 1
ATOM 863 C C . VAL A 1 108 ? -15.586 -3.867 -0.52 1 92.75 108 VAL A C 1
ATOM 865 O O . VAL A 1 108 ? -14.398 -4.18 -0.398 1 92.75 108 VAL A O 1
ATOM 868 N N . GLU A 1 109 ? -16.266 -3.844 -1.691 1 92.69 109 GLU A N 1
ATOM 869 C CA . GLU A 1 109 ? -15.523 -4.113 -2.924 1 92.69 109 GLU A CA 1
ATOM 870 C C . GLU A 1 109 ? -14.461 -3.053 -3.174 1 92.69 109 GLU A C 1
ATOM 872 O O . GLU A 1 109 ? -14.758 -1.857 -3.199 1 92.69 109 GLU A O 1
ATOM 877 N N . ALA A 1 110 ? -13.312 -3.543 -3.451 1 95.31 110 ALA A N 1
ATOM 878 C CA . ALA A 1 110 ? -12.188 -2.619 -3.553 1 95.31 110 ALA A CA 1
ATOM 879 C C . ALA A 1 110 ? -11.984 -2.16 -4.992 1 95.31 110 ALA A C 1
ATOM 881 O O . ALA A 1 110 ? -11.336 -1.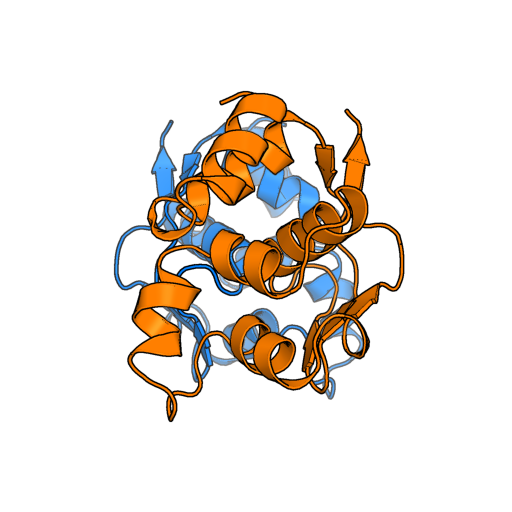14 -5.242 1 95.31 110 ALA A O 1
ATOM 882 N N . LEU A 1 111 ? -12.5 -2.924 -5.988 1 96.75 111 LEU A N 1
ATOM 883 C CA . LEU A 1 111 ? -12.25 -2.604 -7.391 1 96.75 111 LEU A CA 1
ATOM 884 C C . LEU A 1 111 ? -13.555 -2.549 -8.18 1 96.75 111 LEU A C 1
ATOM 886 O O . LEU A 1 111 ? -14.461 -3.359 -7.949 1 96.75 111 LEU A O 1
ATOM 890 N N . ASP A 1 112 ? -13.562 -1.557 -8.984 1 94.69 112 ASP A N 1
ATOM 891 C CA . ASP A 1 112 ? -14.633 -1.448 -9.969 1 94.69 112 ASP A CA 1
ATOM 892 C C . ASP A 1 112 ? -14.07 -1.316 -11.383 1 94.69 112 ASP A C 1
ATOM 894 O O . ASP A 1 112 ? -13.094 -0.601 -11.602 1 94.69 112 ASP A O 1
ATOM 898 N N . LEU A 1 113 ? -14.617 -1.997 -12.289 1 90.69 113 LEU A N 1
ATOM 899 C CA . LEU A 1 113 ? -14.164 -1.938 -13.672 1 90.69 113 LEU A CA 1
ATOM 900 C C . LEU A 1 113 ? -14.289 -0.522 -14.227 1 90.69 113 LEU A C 1
ATOM 902 O O . LEU A 1 113 ? -15.273 0.172 -13.945 1 90.69 113 LEU A O 1
ATOM 906 N N . LYS A 1 114 ? -13.211 -0.093 -14.867 1 91.75 114 LYS A N 1
ATOM 907 C CA . LYS A 1 114 ? -13.258 1.198 -15.547 1 91.75 114 LYS A CA 1
ATOM 908 C C . LYS A 1 114 ? -14.188 1.154 -16.75 1 91.75 114 LYS A C 1
ATOM 910 O O . LYS A 1 114 ? -14.25 0.145 -17.453 1 91.75 114 LYS A O 1
ATOM 915 N N . MET B 1 1 ? -6.043 17.844 -9.547 1 85.12 1 MET B N 1
ATOM 916 C CA . MET B 1 1 ? -5.527 19.031 -8.875 1 85.12 1 MET B CA 1
ATOM 917 C C . MET B 1 1 ? -4.035 19.203 -9.141 1 85.12 1 MET B C 1
ATOM 919 O O . MET B 1 1 ? -3.291 18.219 -9.18 1 85.12 1 MET B O 1
ATOM 923 N N . THR B 1 2 ? -3.684 20.438 -9.344 1 93.81 2 THR B N 1
ATOM 924 C CA . THR B 1 2 ? -2.268 20.688 -9.594 1 93.81 2 THR B CA 1
ATOM 925 C C . THR B 1 2 ? -1.476 20.656 -8.289 1 93.81 2 THR B C 1
ATOM 927 O O . THR B 1 2 ? -2.043 20.828 -7.207 1 93.81 2 THR B O 1
ATOM 930 N N . LEU B 1 3 ? -0.152 20.484 -8.453 1 95.75 3 LEU B N 1
ATOM 931 C CA . LEU B 1 3 ? 0.712 20.406 -7.285 1 95.75 3 LEU B CA 1
ATOM 932 C C . LEU B 1 3 ? 0.688 21.719 -6.496 1 95.75 3 LEU B C 1
ATOM 934 O O . LEU B 1 3 ? 0.481 21.703 -5.281 1 95.75 3 LEU B O 1
ATOM 938 N N . PRO B 1 4 ? 0.809 22.938 -7.125 1 96.69 4 PRO B N 1
ATOM 939 C CA . PRO B 1 4 ? 0.744 24.188 -6.355 1 96.69 4 PRO B CA 1
ATOM 940 C C . PRO B 1 4 ? -0.595 24.375 -5.648 1 96.69 4 PRO B C 1
ATOM 942 O O . PRO B 1 4 ? -0.638 24.891 -4.523 1 96.69 4 PRO B O 1
ATOM 945 N N . SER B 1 5 ? -1.62 23.984 -6.273 1 97.31 5 SER B N 1
ATOM 946 C CA . SER B 1 5 ? -2.936 24.109 -5.648 1 97.31 5 SER B CA 1
ATOM 947 C C . SER B 1 5 ? -3.053 23.172 -4.441 1 97.31 5 SER B C 1
ATOM 949 O O . SER B 1 5 ? -3.646 23.547 -3.426 1 97.31 5 SER B O 1
ATOM 951 N N . PHE B 1 6 ? -2.541 22 -4.574 1 98.06 6 PHE B N 1
ATOM 952 C CA . PHE B 1 6 ? -2.549 21.047 -3.473 1 98.06 6 PHE B CA 1
ATOM 953 C C . PHE B 1 6 ? -1.776 21.594 -2.277 1 98.06 6 PHE B C 1
ATOM 955 O O . PHE B 1 6 ? -2.26 21.531 -1.144 1 98.06 6 PHE B O 1
ATOM 962 N N . LEU B 1 7 ? -0.586 22.109 -2.555 1 97.94 7 LEU B N 1
ATOM 963 C CA . LEU B 1 7 ? 0.252 22.641 -1.487 1 97.94 7 LEU B CA 1
ATOM 964 C C . LEU B 1 7 ? -0.422 23.844 -0.81 1 97.94 7 LEU B C 1
ATOM 966 O O . LEU B 1 7 ? -0.307 24.016 0.406 1 97.94 7 LEU B O 1
ATOM 970 N N . SER B 1 8 ? -1.08 24.672 -1.58 1 98.06 8 SER B N 1
ATOM 971 C CA . SER B 1 8 ? -1.835 25.781 -1.023 1 98.06 8 SER B CA 1
ATOM 972 C C . SER B 1 8 ? -2.961 25.297 -0.118 1 98.06 8 SER B C 1
ATOM 974 O O . SER B 1 8 ? -3.15 25.828 0.982 1 98.06 8 SER B O 1
ATOM 976 N N . LYS B 1 9 ? -3.693 24.312 -0.543 1 98.12 9 LYS B N 1
ATOM 977 C CA . LYS B 1 9 ? -4.762 23.734 0.26 1 98.12 9 LYS B CA 1
ATOM 978 C C . LYS B 1 9 ? -4.207 23.125 1.55 1 98.12 9 LYS B C 1
ATOM 980 O O . LYS B 1 9 ? -4.785 23.312 2.623 1 98.12 9 LYS B O 1
ATOM 985 N N . LEU B 1 10 ? -3.125 22.406 1.427 1 98.19 10 LEU B N 1
ATOM 986 C CA . LEU B 1 10 ? -2.48 21.781 2.576 1 98.19 10 LEU B CA 1
ATOM 987 C C . LEU B 1 10 ? -2.111 22.828 3.627 1 98.19 10 LEU B C 1
ATOM 989 O O . LEU B 1 10 ? -2.271 22.594 4.824 1 98.19 10 LEU B O 1
ATOM 993 N N . LYS B 1 11 ? -1.646 23.938 3.234 1 97.19 11 LYS B N 1
ATOM 994 C CA . LYS B 1 11 ? -1.21 25 4.133 1 97.19 11 LYS B CA 1
ATOM 995 C C . LYS B 1 11 ? -2.404 25.734 4.742 1 97.19 11 LYS B C 1
ATOM 997 O O . LYS B 1 11 ? -2.369 26.125 5.91 1 97.19 11 LYS B O 1
ATOM 1002 N N . ASN B 1 12 ? -3.465 25.844 3.973 1 97.75 12 ASN B N 1
ATOM 1003 C CA . ASN B 1 12 ? -4.551 26.719 4.387 1 97.75 12 ASN B CA 1
ATOM 1004 C C . ASN B 1 12 ? -5.695 25.953 5.027 1 97.75 12 ASN B C 1
ATOM 1006 O O . ASN B 1 12 ? -6.387 26.453 5.91 1 97.75 12 ASN B O 1
ATOM 1010 N N . THR B 1 13 ? -5.973 24.75 4.531 1 97.94 13 THR B N 1
ATOM 1011 C CA . THR B 1 13 ? -7.07 23.938 5.039 1 97.94 13 THR B CA 1
ATOM 1012 C C . THR B 1 13 ? -6.656 22.469 5.141 1 97.94 13 THR B C 1
ATOM 1014 O O . THR B 1 13 ? -7.277 21.594 4.527 1 97.94 13 THR B O 1
ATOM 1017 N N . PRO B 1 14 ? -5.695 22.156 5.98 1 97.69 14 PRO B N 1
ATOM 1018 C CA . PRO B 1 14 ? -5.145 20.797 6.066 1 97.69 14 PRO B CA 1
ATOM 1019 C C . PRO B 1 14 ? -6.195 19.75 6.438 1 97.69 14 PRO B C 1
ATOM 1021 O O . PRO B 1 14 ? -6.117 18.609 5.988 1 97.69 14 PRO B O 1
ATOM 1024 N N . GLU B 1 15 ? -7.184 20.078 7.176 1 97.38 15 GLU B N 1
ATOM 1025 C CA . GLU B 1 15 ? -8.188 19.125 7.637 1 97.38 15 GLU B CA 1
ATOM 1026 C C . GLU B 1 15 ? -9.094 18.688 6.488 1 97.38 15 GLU B C 1
ATOM 1028 O O . GLU B 1 15 ? -9.82 17.688 6.613 1 97.38 15 GLU B O 1
ATOM 1033 N N . GLU B 1 16 ? -8.984 19.359 5.344 1 97.38 16 GLU B N 1
ATOM 1034 C CA . GLU B 1 16 ? -9.828 19.031 4.203 1 97.38 16 GLU B CA 1
ATOM 1035 C C . GLU B 1 16 ? -9.109 18.094 3.234 1 97.38 16 GLU B C 1
ATOM 1037 O O . GLU B 1 16 ? -9.719 17.578 2.293 1 97.38 16 GLU B O 1
ATOM 1042 N N . ILE B 1 17 ? -7.855 17.906 3.473 1 97.5 17 ILE B N 1
ATOM 1043 C CA . ILE B 1 17 ? -7.094 16.984 2.633 1 97.5 17 ILE B CA 1
ATOM 1044 C C . ILE B 1 17 ? -7.582 15.555 2.85 1 97.5 17 ILE B C 1
ATOM 1046 O O . ILE B 1 17 ? -7.832 15.141 3.984 1 97.5 17 ILE B O 1
ATOM 1050 N N . THR B 1 18 ? -7.738 14.797 1.749 1 96 18 THR B N 1
ATOM 1051 C CA . THR B 1 18 ? -8.023 13.367 1.842 1 96 18 THR B CA 1
ATOM 1052 C C . THR B 1 18 ? -6.844 12.547 1.337 1 96 18 THR B C 1
ATOM 1054 O O . THR B 1 18 ? -6.074 13 0.488 1 96 18 THR B O 1
ATOM 1057 N N . PHE B 1 19 ? -6.699 11.32 1.847 1 95.25 19 PHE B N 1
ATOM 1058 C CA . PHE B 1 19 ? -5.605 10.453 1.438 1 95.25 19 PHE B CA 1
ATOM 1059 C C . PHE B 1 19 ? -5.645 10.195 -0.065 1 95.25 19 PHE B C 1
ATOM 1061 O O . PHE B 1 19 ? -4.621 10.312 -0.746 1 95.25 19 PHE B O 1
ATOM 1068 N N . PRO B 1 20 ? -6.836 9.875 -0.679 1 92.69 20 PRO B N 1
ATOM 1069 C CA . PRO B 1 20 ? -6.867 9.664 -2.127 1 92.69 20 PRO B CA 1
ATOM 1070 C C . PRO B 1 20 ? -6.402 10.883 -2.914 1 92.69 20 PRO B C 1
ATOM 1072 O O . PRO B 1 20 ? -5.762 10.742 -3.959 1 92.69 20 PRO B O 1
ATOM 1075 N N . GLU B 1 21 ? -6.684 12.078 -2.467 1 95.12 21 GLU B N 1
ATOM 1076 C CA . GLU B 1 21 ? -6.234 13.305 -3.123 1 95.12 21 GLU B CA 1
ATOM 1077 C C . GLU B 1 21 ? -4.711 13.406 -3.127 1 95.12 21 GLU B C 1
ATOM 1079 O O . GLU B 1 21 ? -4.113 13.82 -4.121 1 95.12 21 GLU B O 1
ATOM 1084 N N . THR B 1 22 ? -4.117 13.062 -1.971 1 97.44 22 THR B N 1
ATOM 1085 C CA . THR B 1 22 ? -2.664 13.078 -1.852 1 97.44 22 THR B CA 1
ATOM 1086 C C . THR B 1 22 ? -2.031 12.094 -2.832 1 97.44 22 THR B C 1
ATOM 1088 O O . THR B 1 22 ? -1.107 12.445 -3.566 1 97.44 22 THR B O 1
ATOM 1091 N N . ILE B 1 23 ? -2.564 10.898 -2.844 1 94.31 23 ILE B N 1
ATOM 1092 C CA . ILE B 1 23 ? -2.021 9.859 -3.713 1 94.31 23 ILE B CA 1
ATOM 1093 C C . ILE B 1 23 ? -2.188 10.266 -5.176 1 94.31 23 ILE B C 1
ATOM 1095 O O . ILE B 1 23 ? -1.277 10.078 -5.984 1 94.31 23 ILE B O 1
ATOM 1099 N N . ALA B 1 24 ? -3.318 10.891 -5.543 1 93.19 24 ALA B N 1
ATOM 1100 C CA . ALA B 1 24 ? -3.574 11.312 -6.918 1 93.19 24 ALA B CA 1
ATOM 1101 C C . ALA B 1 24 ? -2.551 12.352 -7.375 1 93.19 24 ALA B C 1
ATOM 1103 O O . ALA B 1 24 ? -2.029 12.266 -8.492 1 93.19 24 ALA B O 1
ATOM 1104 N N . VAL B 1 25 ? -2.262 13.305 -6.547 1 97.25 25 VAL B N 1
ATOM 1105 C CA . VAL B 1 25 ? -1.31 14.352 -6.902 1 97.25 25 VAL B CA 1
ATOM 1106 C C . VAL B 1 25 ? 0.079 13.742 -7.094 1 97.25 25 VAL B C 1
ATOM 1108 O O . VAL B 1 25 ? 0.815 14.133 -8 1 97.25 25 VAL B O 1
ATOM 1111 N N . ILE B 1 26 ? 0.457 12.797 -6.293 1 96.69 26 ILE B N 1
ATOM 1112 C CA . ILE B 1 26 ? 1.762 12.148 -6.387 1 96.69 26 ILE B CA 1
ATOM 1113 C C . ILE B 1 26 ? 1.853 11.359 -7.688 1 96.69 26 ILE B C 1
ATOM 1115 O O . ILE B 1 26 ? 2.812 11.508 -8.445 1 96.69 26 ILE B O 1
ATOM 1119 N N . GLU B 1 27 ? 0.832 10.578 -7.934 1 92 27 GLU B N 1
ATOM 1120 C CA . GLU B 1 27 ? 0.858 9.695 -9.094 1 92 27 GLU B CA 1
ATOM 1121 C C . GLU B 1 27 ? 0.792 10.484 -10.398 1 92 27 GLU B C 1
ATOM 1123 O O . GLU B 1 27 ? 1.293 10.039 -11.43 1 92 27 GLU B O 1
ATOM 1128 N N . GLU B 1 28 ? 0.198 11.664 -10.383 1 94.31 28 GLU B N 1
ATOM 1129 C CA . GLU B 1 28 ? 0.121 12.523 -11.562 1 94.31 28 GLU B CA 1
ATOM 1130 C C . GLU B 1 28 ? 1.465 13.188 -11.852 1 94.31 28 GLU B C 1
ATOM 1132 O O . GLU B 1 28 ? 1.783 13.477 -13.008 1 94.31 28 GLU B O 1
ATOM 1137 N N . ASN B 1 29 ? 2.271 13.367 -10.805 1 96.06 29 ASN B N 1
ATOM 1138 C CA . ASN B 1 29 ? 3.439 14.227 -10.977 1 96.06 29 ASN B CA 1
ATOM 1139 C C . ASN B 1 29 ? 4.738 13.438 -10.82 1 96.06 29 ASN B C 1
ATOM 1141 O O . ASN B 1 29 ? 5.809 13.922 -11.203 1 96.06 29 ASN B O 1
ATOM 1145 N N . TYR B 1 30 ? 4.68 12.219 -10.336 1 96.19 30 TYR B N 1
ATOM 1146 C CA . TYR B 1 30 ? 5.895 11.469 -10.031 1 96.19 30 TYR B CA 1
ATOM 1147 C C . TYR B 1 30 ? 5.789 10.031 -10.531 1 96.19 30 TYR B C 1
ATOM 1149 O O . TYR B 1 30 ? 4.695 9.469 -10.586 1 96.19 30 TYR B O 1
ATOM 1157 N N . HIS B 1 31 ? 6.918 9.5 -10.906 1 93.81 31 HIS B N 1
ATOM 1158 C CA . HIS B 1 31 ? 7.062 8.055 -11.062 1 93.81 31 HIS B CA 1
ATOM 1159 C C . HIS B 1 31 ? 7.43 7.395 -9.734 1 93.81 31 HIS B C 1
ATOM 1161 O O . HIS B 1 31 ? 8.312 7.875 -9.023 1 93.81 31 HIS B O 1
ATOM 1167 N N . PHE B 1 32 ? 6.781 6.379 -9.477 1 92.69 32 PHE B N 1
ATOM 1168 C CA . PHE B 1 32 ? 6.988 5.703 -8.195 1 92.69 32 PHE B CA 1
ATOM 1169 C C . PHE B 1 32 ? 7.734 4.391 -8.398 1 92.69 32 PHE B C 1
ATOM 1171 O O . 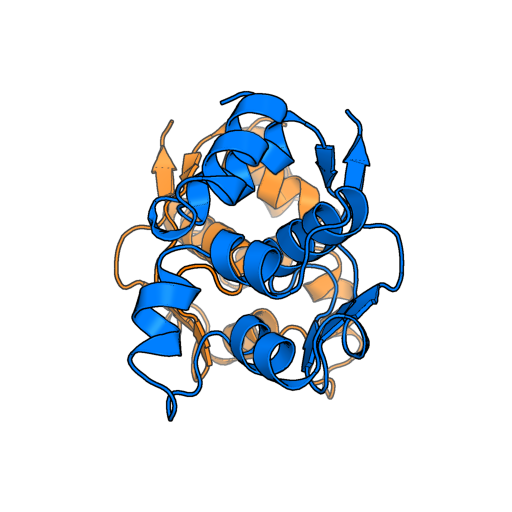PHE B 1 32 ? 7.406 3.613 -9.297 1 92.69 32 PHE B O 1
ATOM 1178 N N . THR B 1 33 ? 8.727 4.188 -7.543 1 91.88 33 THR B N 1
ATOM 1179 C CA . THR B 1 33 ? 9.422 2.91 -7.449 1 91.88 33 THR B CA 1
ATOM 1180 C C . THR B 1 33 ? 9.32 2.344 -6.035 1 91.88 33 THR B C 1
ATOM 1182 O O . THR B 1 33 ? 9.852 2.928 -5.086 1 91.88 33 THR B O 1
ATOM 1185 N N . PRO B 1 34 ? 8.664 1.204 -5.906 1 93.19 34 PRO B N 1
ATOM 1186 C CA . PRO B 1 34 ? 8.594 0.607 -4.57 1 93.19 34 PRO B CA 1
ATOM 1187 C C . PRO B 1 34 ? 9.969 0.422 -3.938 1 93.19 34 PRO B C 1
ATOM 1189 O O . PRO B 1 34 ? 10.906 -0.02 -4.605 1 93.19 34 PRO B O 1
ATOM 1192 N N . THR B 1 35 ? 10.102 0.819 -2.621 1 94.94 35 THR B N 1
ATOM 1193 C CA . THR B 1 35 ? 11.375 0.681 -1.926 1 94.94 35 THR B CA 1
ATOM 1194 C C . THR B 1 35 ? 11.156 0.371 -0.448 1 94.94 35 THR B C 1
ATOM 1196 O O . THR B 1 35 ? 10.07 0.616 0.088 1 94.94 35 THR B O 1
ATOM 1199 N N . THR B 1 36 ? 12.156 -0.221 0.142 1 95.38 36 THR B N 1
ATOM 1200 C CA . THR B 1 36 ? 12.156 -0.449 1.583 1 95.38 36 THR B CA 1
ATOM 1201 C C . THR B 1 36 ? 12.359 0.86 2.338 1 95.38 36 THR B C 1
ATOM 1203 O O . THR B 1 36 ? 13.18 1.691 1.938 1 95.38 36 THR B O 1
ATOM 1206 N N . PHE B 1 37 ? 11.617 1.059 3.4 1 97.19 37 PHE B N 1
ATOM 1207 C CA . PHE B 1 37 ? 11.836 2.234 4.234 1 97.19 37 PHE B CA 1
ATOM 1208 C C . PHE B 1 37 ? 11.562 1.916 5.699 1 97.19 37 PHE B C 1
ATOM 1210 O O . PHE B 1 37 ? 10.82 0.986 6.012 1 97.19 37 PHE B O 1
ATOM 1217 N N . GLN B 1 38 ? 12.18 2.67 6.531 1 96.88 38 GLN B N 1
ATOM 1218 C CA . GLN B 1 38 ? 11.992 2.586 7.977 1 96.88 38 GLN B CA 1
ATOM 1219 C C . GLN B 1 38 ? 11.164 3.758 8.492 1 96.88 38 GLN B C 1
ATOM 1221 O O . GLN B 1 38 ? 11.312 4.887 8.023 1 96.88 38 GLN B O 1
ATOM 1226 N N . ASN B 1 39 ? 10.305 3.482 9.391 1 97.25 39 ASN B N 1
ATOM 1227 C CA . ASN B 1 39 ? 9.547 4.484 10.125 1 97.25 39 ASN B CA 1
ATOM 1228 C C . ASN B 1 39 ? 9.539 4.188 11.625 1 97.25 39 ASN B C 1
ATOM 1230 O O . ASN B 1 39 ? 8.633 3.51 12.125 1 97.25 39 ASN B O 1
ATOM 1234 N N . GLY B 1 40 ? 10.516 4.84 12.273 1 95.31 40 GLY B N 1
ATOM 1235 C CA . GLY B 1 40 ? 10.727 4.438 13.656 1 95.31 40 GLY B CA 1
ATOM 1236 C C . GLY B 1 40 ? 11.102 2.975 13.797 1 95.31 40 GLY B C 1
ATOM 1237 O O . GLY B 1 40 ? 12.055 2.504 13.18 1 95.31 40 GLY B O 1
ATOM 1238 N N . ASN B 1 41 ? 10.227 2.232 14.453 1 90.69 41 ASN B N 1
ATOM 1239 C CA . ASN B 1 41 ? 10.523 0.822 14.688 1 90.69 41 ASN B CA 1
ATOM 1240 C C . ASN B 1 41 ? 9.867 -0.067 13.633 1 90.69 41 ASN B C 1
ATOM 1242 O O . ASN B 1 41 ? 10.055 -1.285 13.641 1 90.69 41 ASN B O 1
ATOM 1246 N N . GLN B 1 42 ? 9.164 0.565 12.773 1 90.31 42 GLN B N 1
ATOM 1247 C CA . GLN B 1 42 ? 8.469 -0.208 11.75 1 90.31 42 GLN B CA 1
ATOM 1248 C C . GLN B 1 42 ? 9.281 -0.272 10.461 1 90.31 42 GLN B C 1
ATOM 1250 O O . GLN B 1 42 ? 9.625 0.762 9.883 1 90.31 42 GLN B O 1
ATOM 1255 N N . GLN B 1 43 ? 9.656 -1.484 10.055 1 93.19 43 GLN B N 1
ATOM 1256 C CA . GLN B 1 43 ? 10.281 -1.688 8.75 1 93.19 43 GLN B CA 1
ATOM 1257 C C . GLN B 1 43 ? 9.242 -2.078 7.699 1 93.19 43 GLN B C 1
ATOM 1259 O O . GLN B 1 43 ? 8.398 -2.939 7.941 1 93.19 43 GLN B O 1
ATOM 1264 N N . ASN B 1 44 ? 9.25 -1.431 6.57 1 94.62 44 ASN B N 1
ATOM 1265 C CA . ASN B 1 44 ? 8.391 -1.713 5.43 1 94.62 44 ASN B CA 1
ATOM 1266 C C . ASN B 1 44 ? 9.195 -2.16 4.215 1 94.62 44 ASN B C 1
ATOM 1268 O O . ASN B 1 44 ? 9.938 -1.368 3.633 1 94.62 44 ASN B O 1
ATOM 1272 N N . THR B 1 45 ? 9.023 -3.387 3.848 1 93.31 45 THR B N 1
ATOM 1273 C CA . THR B 1 45 ? 9.75 -3.871 2.676 1 93.31 45 THR B CA 1
ATOM 1274 C C . THR B 1 45 ? 9.094 -3.367 1.393 1 93.31 45 THR B C 1
ATOM 1276 O O . THR B 1 45 ? 7.957 -2.893 1.413 1 93.31 45 THR B O 1
ATOM 1279 N N . ALA B 1 46 ? 9.844 -3.439 0.329 1 92.12 46 ALA B N 1
ATOM 1280 C CA . ALA B 1 46 ? 9.328 -2.977 -0.958 1 92.12 46 ALA B CA 1
ATOM 1281 C C . ALA B 1 46 ? 7.984 -3.619 -1.275 1 92.12 46 ALA B C 1
ATOM 1283 O O . ALA B 1 46 ? 7.82 -4.832 -1.136 1 92.12 46 ALA B O 1
ATOM 1284 N N . GLY B 1 47 ? 7.039 -2.75 -1.594 1 89.31 47 GLY B N 1
ATOM 1285 C CA . GLY B 1 47 ? 5.727 -3.258 -1.953 1 89.31 47 GLY B CA 1
ATOM 1286 C C . GLY B 1 47 ? 4.742 -3.236 -0.799 1 89.31 47 GLY B C 1
ATOM 1287 O O . GLY B 1 47 ? 3.531 -3.361 -1.005 1 89.31 47 GLY B O 1
ATOM 1288 N N . GLU B 1 48 ? 5.242 -3.137 0.411 1 91.75 48 GLU B N 1
ATOM 1289 C CA . GLU B 1 48 ? 4.391 -3.021 1.591 1 91.75 48 GLU B CA 1
ATOM 1290 C C . GLU B 1 48 ? 4.133 -1.56 1.945 1 91.75 48 GLU B C 1
ATOM 1292 O O . GLU B 1 48 ? 5.047 -0.733 1.891 1 91.75 48 GLU B O 1
ATOM 1297 N N . ASN B 1 49 ? 2.863 -1.276 2.277 1 94 49 ASN B N 1
ATOM 1298 C CA . ASN B 1 49 ? 2.48 0.07 2.686 1 94 49 ASN B CA 1
ATOM 1299 C C . ASN B 1 49 ? 2.895 1.11 1.651 1 94 49 ASN B C 1
ATOM 1301 O O . ASN B 1 49 ? 3.488 2.135 1.997 1 94 49 ASN B O 1
ATOM 1305 N N . SER B 1 50 ? 2.65 0.892 0.434 1 92.69 50 SER B N 1
ATOM 1306 C CA . SER B 1 50 ? 3.068 1.725 -0.689 1 92.69 50 SER B CA 1
ATOM 1307 C C . SER B 1 50 ? 2.477 3.127 -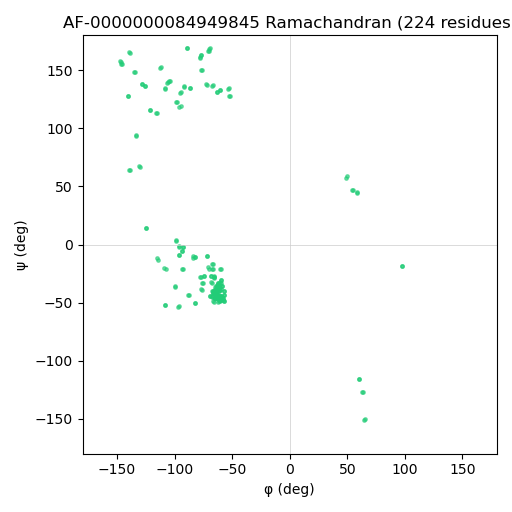0.587 1 92.69 50 SER B C 1
ATOM 1309 O O . SER B 1 50 ? 3.1 4.102 -1.017 1 92.69 50 SER B O 1
ATOM 1311 N N . GLY B 1 51 ? 1.259 3.17 -0.066 1 94.25 51 GLY B N 1
ATOM 1312 C CA . GLY B 1 51 ? 0.676 4.484 0.146 1 94.25 51 GLY B CA 1
ATOM 1313 C C . GLY B 1 51 ? 1.511 5.367 1.057 1 94.25 51 GLY B C 1
ATOM 1314 O O . GLY B 1 51 ? 1.803 6.516 0.718 1 94.25 51 GLY B O 1
ATOM 1315 N N . SER B 1 52 ? 1.912 4.797 2.135 1 97.44 52 SER B N 1
ATOM 1316 C CA . SER B 1 52 ? 2.764 5.535 3.062 1 97.44 52 SER B CA 1
ATOM 1317 C C . SER B 1 52 ? 4.133 5.816 2.451 1 97.44 52 SER B C 1
ATOM 1319 O O . SER B 1 52 ? 4.68 6.906 2.617 1 97.44 52 SER B O 1
ATOM 1321 N N . CYS B 1 53 ? 4.633 4.875 1.771 1 97.44 53 CYS B N 1
ATOM 1322 C CA . CYS B 1 53 ? 5.918 5.047 1.104 1 97.44 53 CYS B CA 1
ATOM 1323 C C . CYS B 1 53 ? 5.883 6.238 0.155 1 97.44 53 CYS B C 1
ATOM 1325 O O . CYS B 1 53 ? 6.746 7.117 0.224 1 97.44 53 CYS B O 1
ATOM 1327 N N . LYS B 1 54 ? 4.852 6.348 -0.699 1 96.75 54 LYS B N 1
ATOM 1328 C CA . LYS B 1 54 ? 4.664 7.461 -1.626 1 96.75 54 LYS B CA 1
ATOM 1329 C C . LYS B 1 54 ? 4.543 8.789 -0.877 1 96.75 54 LYS B C 1
ATOM 1331 O O . LYS B 1 54 ? 5.195 9.766 -1.234 1 96.75 54 LYS B O 1
ATOM 1336 N N . LEU B 1 55 ? 3.797 8.703 0.127 1 98.12 55 LEU B N 1
ATOM 1337 C CA . LEU B 1 55 ? 3.469 9.93 0.844 1 98.12 55 LEU B CA 1
ATOM 1338 C C . LEU B 1 55 ? 4.691 10.477 1.573 1 98.12 55 LEU B C 1
ATOM 1340 O O . LEU B 1 55 ? 4.984 11.672 1.493 1 98.12 55 LEU B O 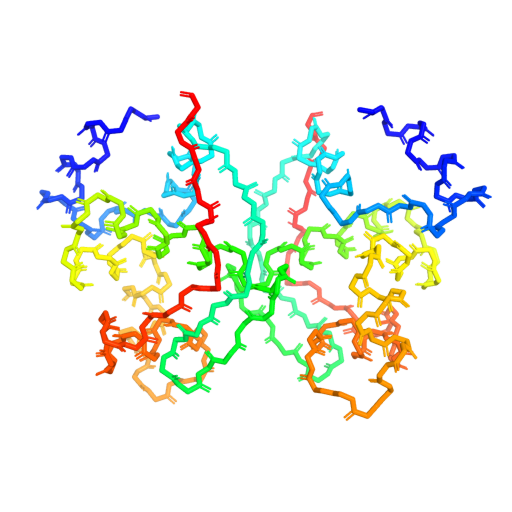1
ATOM 1344 N N . PHE B 1 56 ? 5.457 9.633 2.256 1 98.38 56 PHE B N 1
ATOM 1345 C CA . PHE B 1 56 ? 6.645 10.102 2.963 1 98.38 56 PHE B CA 1
ATOM 1346 C C . PHE B 1 56 ? 7.695 10.602 1.981 1 98.38 56 PHE B C 1
ATOM 1348 O O . PHE B 1 56 ? 8.359 11.609 2.23 1 98.38 56 PHE B O 1
ATOM 1355 N N . ALA B 1 57 ? 7.879 9.891 0.886 1 98.12 57 ALA B N 1
ATOM 1356 C CA . ALA B 1 57 ? 8.828 10.336 -0.13 1 98.12 57 ALA B CA 1
ATOM 1357 C C . ALA B 1 57 ? 8.445 11.695 -0.689 1 98.12 57 ALA B C 1
ATOM 1359 O O . ALA B 1 57 ? 9.297 12.586 -0.825 1 98.12 57 ALA B O 1
ATOM 1360 N N . PHE B 1 58 ? 7.207 11.883 -0.978 1 98.38 58 PHE B N 1
ATOM 1361 C CA . PHE B 1 58 ? 6.676 13.141 -1.501 1 98.38 58 PHE B CA 1
ATOM 1362 C C . PHE B 1 58 ? 6.887 14.273 -0.505 1 98.38 58 PHE B C 1
ATOM 1364 O O . PHE B 1 58 ? 7.344 15.359 -0.878 1 98.38 58 PHE B O 1
ATOM 1371 N N . ALA B 1 59 ? 6.504 13.977 0.75 1 98.44 59 ALA B N 1
ATOM 1372 C CA . ALA B 1 59 ? 6.621 14.992 1.793 1 98.44 59 ALA B CA 1
ATOM 1373 C C . ALA B 1 59 ? 8.07 15.43 1.969 1 98.44 59 ALA B C 1
ATOM 1375 O O . ALA B 1 59 ? 8.352 16.609 2.18 1 98.44 59 ALA B O 1
ATOM 1376 N N . LYS B 1 60 ? 8.914 14.477 1.874 1 96.69 60 LYS B N 1
ATOM 1377 C CA . LYS B 1 60 ? 10.336 14.797 1.968 1 96.69 60 LYS B CA 1
ATOM 1378 C C . LYS B 1 60 ? 10.781 15.688 0.808 1 96.69 60 LYS B C 1
ATOM 1380 O O . LYS B 1 60 ? 11.469 16.688 1.012 1 96.69 60 LYS B O 1
ATOM 1385 N N . LEU B 1 61 ? 10.391 15.359 -0.37 1 96.12 61 LEU B N 1
ATOM 1386 C CA . LEU B 1 61 ? 10.758 16.109 -1.567 1 96.12 61 LEU B CA 1
ATOM 1387 C C . LEU B 1 61 ? 10.219 17.531 -1.503 1 96.12 61 LEU B C 1
ATOM 1389 O O . LEU B 1 61 ? 10.859 18.469 -1.984 1 96.12 61 LEU B O 1
ATOM 1393 N N . GLN B 1 62 ? 9.102 17.703 -0.909 1 96.88 62 GLN B N 1
ATOM 1394 C CA . GLN B 1 62 ? 8.445 19 -0.833 1 96.88 62 GLN B CA 1
ATOM 1395 C C . GLN B 1 62 ? 8.836 19.75 0.44 1 96.88 62 GLN B C 1
ATOM 1397 O O . GLN B 1 62 ? 8.352 20.844 0.7 1 96.88 62 GLN B O 1
ATOM 1402 N N . ASN B 1 63 ? 9.664 19.094 1.27 1 97.12 63 ASN B N 1
ATOM 1403 C CA . ASN B 1 63 ? 10.133 19.688 2.521 1 97.12 63 ASN B CA 1
ATOM 1404 C C . ASN B 1 63 ? 8.969 20.062 3.434 1 97.12 63 ASN B C 1
ATOM 1406 O O . ASN B 1 63 ? 8.93 21.172 3.963 1 97.12 63 ASN B O 1
ATOM 1410 N N . LEU B 1 64 ? 8.039 19.172 3.531 1 98.19 64 LEU B N 1
ATOM 1411 C CA . LEU B 1 64 ? 6.883 19.422 4.387 1 98.19 64 LEU B CA 1
ATOM 1412 C C . LEU B 1 64 ? 7.242 19.234 5.855 1 98.19 64 LEU B C 1
ATOM 1414 O O . LEU B 1 64 ? 8.094 18.406 6.184 1 98.19 64 LEU B O 1
ATOM 1418 N N . SER B 1 65 ? 6.586 19.938 6.727 1 98.06 65 SER B N 1
ATOM 1419 C CA . SER B 1 65 ? 6.727 19.734 8.164 1 98.06 65 SER B CA 1
ATOM 1420 C C . SER B 1 65 ? 6.086 18.422 8.594 1 98.06 65 SER B C 1
ATOM 1422 O O . SER B 1 65 ? 5.379 17.781 7.812 1 98.06 65 SER B O 1
ATOM 1424 N N . GLN B 1 66 ? 6.395 18.016 9.812 1 98.12 66 GLN B N 1
ATOM 1425 C CA . GLN B 1 66 ? 5.77 16.812 10.375 1 98.12 66 GLN B CA 1
ATOM 1426 C C . GLN B 1 66 ? 4.25 16.953 10.383 1 98.12 66 GLN B C 1
ATOM 1428 O O . GLN B 1 66 ? 3.541 16.016 10.008 1 98.12 66 GLN B O 1
ATOM 1433 N N . GLU B 1 67 ? 3.762 18.109 10.773 1 97.81 67 GLU B N 1
ATOM 1434 C CA . GLU B 1 67 ? 2.324 18.344 10.844 1 97.81 67 GLU B CA 1
ATOM 1435 C C . GLU B 1 67 ? 1.687 18.297 9.461 1 97.81 67 GLU B C 1
ATOM 1437 O O . GLU B 1 67 ? 0.625 17.688 9.273 1 97.81 67 GLU B O 1
ATOM 1442 N N . GLU B 1 68 ? 2.32 18.953 8.539 1 98.38 68 GLU B N 1
ATOM 1443 C CA . GLU B 1 68 ? 1.816 18.938 7.168 1 98.38 68 GLU B CA 1
ATOM 1444 C C . GLU B 1 68 ? 1.802 17.531 6.598 1 98.38 68 GLU B C 1
ATOM 1446 O O . GLU B 1 68 ? 0.858 17.141 5.906 1 98.38 68 GLU B O 1
ATOM 1451 N N . THR B 1 69 ? 2.857 16.797 6.922 1 98.75 69 THR B N 1
ATOM 1452 C CA . THR B 1 69 ? 2.959 15.422 6.445 1 98.75 69 THR B CA 1
ATOM 1453 C C . THR B 1 69 ? 1.824 14.57 7.004 1 98.75 69 THR B C 1
ATOM 1455 O O . THR B 1 69 ? 1.163 13.836 6.262 1 98.75 69 THR B O 1
ATOM 1458 N N . LEU B 1 70 ? 1.559 14.703 8.266 1 98.69 70 LEU B N 1
ATOM 1459 C CA . LEU B 1 70 ? 0.479 13.953 8.906 1 98.69 70 LEU B CA 1
ATOM 1460 C C . LEU B 1 70 ? -0.871 14.328 8.305 1 98.69 70 LEU B C 1
ATOM 1462 O O . LEU B 1 70 ? -1.728 13.469 8.102 1 98.69 70 LEU B O 1
ATOM 1466 N N . ALA B 1 71 ? -1.031 15.578 7.949 1 98.69 71 ALA B N 1
ATOM 1467 C CA . ALA B 1 71 ? -2.285 16.062 7.375 1 98.69 71 ALA B CA 1
ATOM 1468 C C . ALA B 1 71 ? -2.543 15.422 6.012 1 98.69 71 ALA B C 1
ATOM 1470 O O . ALA B 1 71 ? -3.695 15.219 5.625 1 98.69 71 ALA B O 1
ATOM 1471 N N . CYS B 1 72 ? -1.486 15.047 5.336 1 98.62 72 CYS B N 1
ATOM 1472 C CA . CYS B 1 72 ? -1.605 14.469 4.004 1 98.62 72 CYS B CA 1
ATOM 1473 C C . CYS B 1 72 ? -2.283 13.102 4.066 1 98.62 72 CYS B C 1
ATOM 1475 O O . CYS B 1 72 ? -2.771 12.602 3.051 1 98.62 72 CYS B O 1
ATOM 1477 N N . PHE B 1 73 ? -2.371 12.469 5.23 1 98.19 73 PHE B N 1
ATOM 1478 C CA . PHE B 1 73 ? -3.043 11.18 5.387 1 98.19 73 PHE B CA 1
ATOM 1479 C C . PHE B 1 73 ? -4.547 11.367 5.527 1 98.19 73 PHE B C 1
ATOM 1481 O O . PHE B 1 73 ? -5.309 10.398 5.504 1 98.19 73 PHE B O 1
ATOM 1488 N N . GLY B 1 74 ? -4.949 12.648 5.707 1 97.5 74 GLY B N 1
ATOM 1489 C CA . GLY B 1 74 ? -6.363 12.977 5.742 1 97.5 74 GLY B CA 1
ATOM 1490 C C . GLY B 1 74 ? -7.102 12.32 6.895 1 97.5 74 GLY B C 1
ATOM 1491 O O . GLY B 1 74 ? -6.668 12.414 8.047 1 97.5 74 GLY B O 1
ATOM 1492 N N . GLU B 1 75 ? -8.148 11.633 6.602 1 96.19 75 GLU B N 1
ATOM 1493 C CA . GLU B 1 75 ? -9.047 11.047 7.594 1 96.19 75 GLU B CA 1
ATOM 1494 C C . GLU B 1 75 ? -8.344 9.961 8.398 1 96.19 75 GLU B C 1
ATOM 1496 O O . GLU B 1 75 ? -8.672 9.734 9.562 1 96.19 75 GLU B O 1
ATOM 1501 N N . TYR B 1 76 ? -7.418 9.312 7.863 1 96.31 76 TYR B N 1
ATOM 1502 C CA . TYR B 1 76 ? -6.703 8.281 8.602 1 96.31 76 TYR B CA 1
ATOM 1503 C C . TYR B 1 76 ? -5.961 8.867 9.789 1 96.31 76 TYR B C 1
ATOM 1505 O O . TYR B 1 76 ? -5.879 8.234 10.852 1 96.31 76 TYR B O 1
ATOM 1513 N N . TYR B 1 77 ? -5.469 10.023 9.555 1 97.75 77 TYR B N 1
ATOM 1514 C CA . TYR B 1 77 ? -4.797 10.727 10.641 1 97.75 77 TYR B CA 1
ATOM 1515 C C . TYR B 1 77 ? -5.805 11.43 11.539 1 97.75 77 TYR B C 1
ATOM 1517 O O . TYR B 1 77 ? -5.852 11.188 12.75 1 97.75 77 TYR B O 1
ATOM 1525 N N . PHE B 1 78 ? -6.734 12.227 10.93 1 97.75 78 PHE B N 1
ATOM 1526 C CA . PHE B 1 78 ? -7.574 13.133 11.711 1 97.75 78 PHE B CA 1
ATOM 1527 C C . PHE B 1 78 ? -8.703 12.367 12.391 1 97.75 78 PHE B C 1
ATOM 1529 O O . PHE B 1 78 ? -9.141 12.742 13.484 1 97.75 78 PHE B O 1
ATOM 1536 N N . GLU B 1 79 ? -9.086 11.273 11.781 1 96.62 79 GLU B N 1
ATOM 1537 C CA . GLU B 1 79 ? -10.227 10.555 12.336 1 96.62 79 GLU B CA 1
ATOM 1538 C C . GLU B 1 79 ? -9.789 9.242 12.992 1 96.62 79 GLU B C 1
ATOM 1540 O O . GLU B 1 79 ? -10.023 9.031 14.18 1 96.62 79 GLU B O 1
ATOM 1545 N N . ASP B 1 80 ? -9.094 8.453 12.367 1 95.69 80 ASP B N 1
ATOM 1546 C CA . ASP B 1 80 ? -8.797 7.102 12.844 1 95.69 80 ASP B CA 1
ATOM 1547 C C . ASP B 1 80 ? -7.75 7.121 13.953 1 95.69 80 ASP B C 1
ATOM 1549 O O . ASP B 1 80 ? -7.832 6.352 14.906 1 95.69 80 ASP B O 1
ATOM 1553 N N . VAL B 1 81 ? -6.77 7.992 13.797 1 97 81 VAL B N 1
ATOM 1554 C CA . VAL B 1 81 ? -5.648 7.938 14.727 1 97 81 VAL B CA 1
ATOM 1555 C C . VAL B 1 81 ? -5.859 8.945 15.852 1 97 81 VAL B C 1
ATOM 1557 O O . VAL B 1 81 ? -5.852 8.586 17.031 1 97 81 VAL B O 1
ATOM 1560 N N . LEU B 1 82 ? -6.121 10.227 15.578 1 97.25 82 LEU B N 1
ATOM 1561 C CA . LEU B 1 82 ? -6.211 11.281 16.578 1 97.25 82 LEU B CA 1
ATOM 1562 C C . LEU B 1 82 ? -7.375 11.023 17.531 1 97.25 82 LEU B C 1
ATOM 1564 O O . LEU B 1 82 ? -7.27 11.289 18.734 1 97.25 82 LEU B O 1
ATOM 1568 N N . LYS B 1 83 ? -8.406 10.5 16.984 1 96.94 83 LYS B N 1
ATOM 1569 C CA . LYS B 1 83 ? -9.586 10.281 17.812 1 96.94 83 LYS B CA 1
ATOM 1570 C C . LYS B 1 83 ? -9.484 8.961 18.578 1 96.94 83 LYS B C 1
ATOM 1572 O O . LYS B 1 83 ? -10.312 8.664 19.438 1 96.94 83 LYS B O 1
ATOM 1577 N N . ASN B 1 84 ? -8.539 8.109 18.266 1 96.5 84 ASN B N 1
ATOM 1578 C CA . ASN B 1 84 ? -8.305 6.828 18.922 1 96.5 84 ASN B CA 1
ATOM 1579 C C . ASN B 1 84 ? -6.844 6.66 19.328 1 96.5 84 ASN B C 1
ATOM 1581 O O . ASN B 1 84 ? -6.148 5.785 18.797 1 96.5 84 ASN B O 1
ATOM 1585 N N . PRO B 1 85 ? -6.332 7.422 20.25 1 94.94 85 PRO B N 1
ATOM 1586 C CA . PRO B 1 85 ? -4.91 7.449 20.609 1 94.94 85 PRO B CA 1
ATOM 1587 C C . PRO B 1 85 ? -4.395 6.098 21.094 1 94.94 85 PRO B C 1
ATOM 1589 O O . PRO B 1 85 ? -3.191 5.832 21.031 1 94.94 85 PRO B O 1
ATOM 1592 N N . LYS B 1 86 ? -5.246 5.203 21.547 1 95.19 86 LYS B N 1
ATOM 1593 C CA . LYS B 1 86 ? -4.82 3.91 22.078 1 95.19 86 LYS B CA 1
ATOM 1594 C C . LYS B 1 86 ? -4.961 2.812 21.031 1 95.19 86 LYS B C 1
ATOM 1596 O O . LYS B 1 86 ? -4.777 1.632 21.328 1 95.19 86 LYS B O 1
ATOM 1601 N N . GLY B 1 87 ? -5.371 3.186 19.797 1 93.06 87 GLY B N 1
ATOM 1602 C CA . GLY B 1 87 ? -5.508 2.207 18.734 1 93.06 87 GLY B CA 1
ATOM 1603 C C . GLY B 1 87 ? -4.18 1.659 18.25 1 93.06 87 GLY B C 1
ATOM 1604 O O . GLY B 1 87 ? -3.121 2.186 18.609 1 93.06 87 GLY B O 1
ATOM 1605 N N . ASN B 1 88 ? -4.215 0.574 17.422 1 90.94 88 ASN B N 1
ATOM 1606 C CA . ASN B 1 88 ? -3 -0.052 16.906 1 90.94 88 ASN B CA 1
ATOM 1607 C C . ASN B 1 88 ? -3.012 -0.135 15.391 1 90.94 88 ASN B C 1
ATOM 1609 O O . ASN B 1 88 ? -2.24 -0.895 14.797 1 90.94 88 ASN B O 1
ATOM 1613 N N . ASP B 1 89 ? -3.924 0.612 14.766 1 92 89 ASP B N 1
ATOM 1614 C CA . ASP B 1 89 ? -3.965 0.668 13.305 1 92 89 ASP B CA 1
ATOM 1615 C C . ASP B 1 89 ? -3.066 1.783 12.773 1 92 89 ASP B C 1
ATOM 1617 O O . ASP B 1 89 ? -2.531 2.578 13.547 1 92 89 ASP B O 1
ATOM 1621 N N . HIS B 1 90 ? -2.898 1.717 11.492 1 94.31 90 HIS B N 1
ATOM 1622 C CA . HIS B 1 90 ? -2.121 2.754 10.82 1 94.31 90 HIS B CA 1
ATOM 1623 C C . HIS B 1 90 ? -0.791 2.988 11.531 1 94.31 90 HIS B C 1
ATOM 1625 O O . HIS B 1 90 ? -0.453 4.125 11.859 1 94.31 90 HIS B O 1
ATOM 1631 N N . GLN B 1 91 ? -0.019 1.944 11.625 1 93.75 91 GLN B N 1
ATOM 1632 C CA . GLN B 1 91 ? 1.21 1.975 12.406 1 93.75 91 GLN B CA 1
ATOM 1633 C C . GLN B 1 91 ? 2.193 3 11.852 1 93.75 91 GLN B C 1
ATOM 1635 O O . GLN B 1 91 ? 2.936 3.631 12.609 1 93.75 91 GLN B O 1
ATOM 1640 N N . ASN B 1 92 ? 2.221 3.172 10.594 1 96.38 92 ASN B N 1
ATOM 1641 C CA . ASN B 1 92 ? 3.133 4.152 10.016 1 96.38 92 ASN B CA 1
ATOM 1642 C C . ASN B 1 92 ? 2.789 5.57 10.461 1 96.38 92 ASN B C 1
ATOM 1644 O O . ASN B 1 92 ? 3.682 6.379 10.719 1 96.38 92 ASN B O 1
ATOM 1648 N N . ILE B 1 93 ? 1.527 5.918 10.531 1 97.12 93 ILE B N 1
ATOM 1649 C CA . ILE B 1 93 ? 1.113 7.234 11 1 97.12 93 ILE B CA 1
ATOM 1650 C C . ILE B 1 93 ? 1.495 7.402 12.469 1 97.12 93 ILE B C 1
ATOM 1652 O O . ILE B 1 93 ? 2.1 8.406 12.852 1 97.12 93 ILE B O 1
ATOM 1656 N N . ARG B 1 94 ? 1.206 6.391 13.289 1 96.94 94 ARG B N 1
ATOM 1657 C CA . ARG B 1 94 ? 1.459 6.449 14.727 1 96.94 94 ARG B CA 1
ATOM 1658 C C . ARG B 1 94 ? 2.953 6.555 15.016 1 96.94 94 ARG B C 1
ATOM 1660 O O . ARG B 1 94 ? 3.369 7.32 15.883 1 96.94 94 ARG B O 1
ATOM 1667 N N . ASN B 1 95 ? 3.768 5.793 14.312 1 97.12 95 ASN B N 1
ATOM 1668 C CA . ASN B 1 95 ? 5.215 5.871 14.484 1 97.12 95 ASN B CA 1
ATOM 1669 C C . ASN B 1 95 ? 5.754 7.238 14.086 1 97.12 95 ASN B C 1
ATOM 1671 O O . ASN B 1 95 ? 6.621 7.793 14.758 1 97.12 95 ASN B O 1
ATOM 1675 N N . PHE B 1 96 ? 5.25 7.785 13.039 1 98.06 96 PHE B N 1
ATOM 1676 C CA . PHE B 1 96 ? 5.727 9.078 12.562 1 98.06 96 PHE B CA 1
ATOM 1677 C C . PHE B 1 96 ? 5.344 10.188 13.539 1 98.06 96 PHE B C 1
ATOM 1679 O O . PHE B 1 96 ? 6.078 11.164 13.695 1 98.06 96 PHE B O 1
ATOM 1686 N N . MET B 1 97 ? 4.242 10.039 14.188 1 97.56 97 MET B N 1
ATOM 1687 C CA . MET B 1 97 ? 3.842 11 15.219 1 97.56 97 MET B CA 1
ATOM 1688 C C . MET B 1 97 ? 4.871 11.047 16.344 1 97.56 97 MET B C 1
ATOM 1690 O O . MET B 1 97 ? 5.102 12.109 16.938 1 97.56 97 MET B O 1
ATOM 1694 N N . THR B 1 98 ? 5.445 9.945 16.547 1 96.81 98 THR B N 1
ATOM 1695 C CA . THR B 1 98 ? 6.352 9.82 17.688 1 96.81 98 THR B CA 1
ATOM 1696 C C . THR B 1 98 ? 7.77 10.219 17.297 1 96.81 98 THR B C 1
ATOM 1698 O O . THR B 1 98 ? 8.422 10.984 18 1 96.81 98 THR B O 1
ATOM 1701 N N . THR B 1 99 ? 8.258 9.781 16.125 1 97.75 99 THR B N 1
ATOM 1702 C CA . THR B 1 99 ? 9.68 9.898 15.82 1 97.75 99 THR B CA 1
ATOM 1703 C C . THR B 1 99 ? 9.93 10.984 14.773 1 97.75 99 THR B C 1
ATOM 1705 O O . THR B 1 99 ? 11.062 11.438 14.609 1 97.75 99 THR B O 1
ATOM 1708 N N . GLY B 1 100 ? 8.914 11.312 14.023 1 97.38 100 GLY B N 1
ATOM 1709 C CA . GLY B 1 100 ? 9.078 12.328 12.992 1 97.38 100 GLY B CA 1
ATOM 1710 C C . GLY B 1 100 ? 10.031 11.914 11.891 1 97.38 100 GLY B C 1
ATOM 1711 O O . GLY B 1 100 ? 10.141 10.727 11.57 1 97.38 100 GLY B O 1
ATOM 1712 N N . TRP B 1 101 ? 10.68 12.898 11.312 1 97.56 101 TRP B N 1
ATOM 1713 C CA . TRP B 1 101 ? 11.555 12.68 10.164 1 97.56 101 TRP B CA 1
ATOM 1714 C C . TRP B 1 101 ? 12.82 11.93 10.57 1 97.56 101 TRP B C 1
ATOM 1716 O O . TRP B 1 101 ? 13.484 11.32 9.734 1 97.56 101 TRP B O 1
ATOM 1726 N N . ASP B 1 102 ? 13.094 12 11.836 1 97.12 102 ASP B N 1
ATOM 1727 C CA . ASP B 1 102 ? 14.266 11.273 12.328 1 97.12 102 ASP B CA 1
ATOM 1728 C C . ASP B 1 102 ? 14.062 9.766 12.219 1 97.12 102 ASP B C 1
ATOM 1730 O O . ASP B 1 102 ? 15.031 9.008 12.195 1 97.12 102 ASP B O 1
ATOM 1734 N N . GLY B 1 103 ? 12.797 9.398 12.141 1 97.62 103 GLY B N 1
ATOM 1735 C CA . GLY B 1 103 ? 12.492 7.977 12.07 1 97.62 103 GLY B CA 1
ATOM 1736 C C . GLY B 1 103 ? 12.352 7.469 10.648 1 97.62 103 GLY B C 1
ATOM 1737 O O . GLY B 1 103 ? 12.203 6.262 10.422 1 97.62 103 GLY B O 1
ATOM 1738 N N . ILE B 1 104 ? 12.406 8.352 9.68 1 98.06 104 ILE B N 1
ATOM 1739 C CA . ILE B 1 104 ? 12.172 7.969 8.289 1 98.06 104 ILE B CA 1
ATOM 1740 C C . ILE B 1 104 ? 13.508 7.762 7.578 1 98.06 104 ILE B C 1
ATOM 1742 O O . ILE B 1 104 ? 14.359 8.656 7.574 1 98.06 104 ILE B O 1
ATOM 1746 N N . GLN B 1 105 ? 13.703 6.578 7.039 1 97.06 105 GLN B N 1
ATOM 1747 C CA . GLN B 1 105 ? 14.867 6.262 6.219 1 97.06 105 GLN B CA 1
ATOM 1748 C C . GLN B 1 105 ? 14.484 5.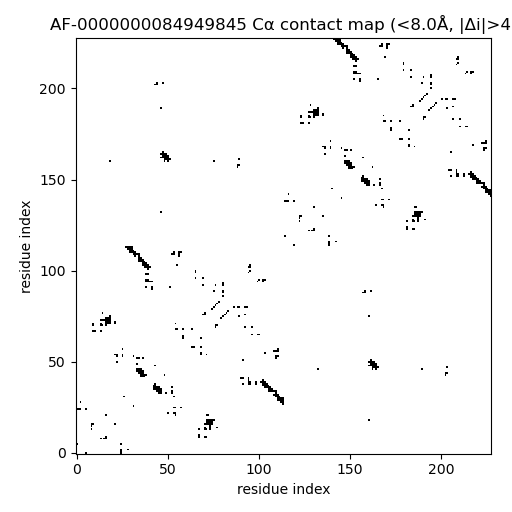383 5.031 1 97.06 105 GLN B C 1
ATOM 1750 O O . GLN B 1 105 ? 13.875 4.32 5.207 1 97.06 105 GLN B O 1
ATOM 1755 N N . PHE B 1 106 ? 14.906 5.844 3.854 1 96.81 106 PHE B N 1
ATOM 1756 C CA . PHE B 1 106 ? 14.656 5.086 2.633 1 96.81 106 PHE B CA 1
ATOM 1757 C C . PHE B 1 106 ? 15.93 4.391 2.16 1 96.81 106 PHE B C 1
ATOM 1759 O O . PHE B 1 106 ? 17.016 4.949 2.258 1 96.81 106 PHE B O 1
ATOM 1766 N N . LYS B 1 107 ? 15.688 3.199 1.707 1 95.62 107 LYS B N 1
ATOM 1767 C CA . LYS B 1 107 ? 16.828 2.521 1.104 1 95.62 107 LYS B CA 1
ATOM 1768 C C . LYS B 1 107 ? 17.266 3.209 -0.188 1 95.62 107 LYS B C 1
ATOM 1770 O O . LYS B 1 107 ? 18.453 3.389 -0.435 1 95.62 107 LYS B O 1
ATOM 1775 N N . VAL B 1 108 ? 16.328 3.578 -1.061 1 92.88 108 VAL B N 1
ATOM 1776 C CA . VAL B 1 108 ? 16.547 4.344 -2.283 1 92.88 108 VAL B CA 1
ATOM 1777 C C . VAL B 1 108 ? 15.422 5.359 -2.463 1 92.88 108 VAL B C 1
ATOM 1779 O O . VAL B 1 108 ? 14.398 5.289 -1.778 1 92.88 108 VAL B O 1
ATOM 1782 N N . GLU B 1 109 ? 15.664 6.316 -3.369 1 92.75 109 GLU B N 1
ATOM 1783 C CA . GLU B 1 109 ? 14.617 7.297 -3.652 1 92.75 109 GLU B CA 1
ATOM 1784 C C . GLU B 1 109 ? 13.383 6.633 -4.25 1 92.75 109 GLU B C 1
ATOM 1786 O O . GLU B 1 109 ? 13.477 5.922 -5.254 1 92.75 109 GLU B O 1
ATOM 1791 N N . ALA B 1 110 ? 12.297 6.98 -3.689 1 95.44 110 ALA B N 1
ATOM 1792 C CA . ALA B 1 110 ? 11.07 6.285 -4.082 1 95.44 110 ALA B CA 1
ATO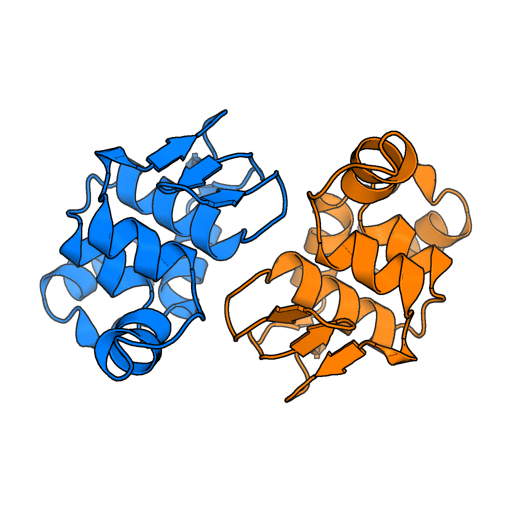M 1793 C C . ALA B 1 110 ? 10.352 7.031 -5.195 1 95.44 110 ALA B C 1
ATOM 1795 O O . ALA B 1 110 ? 9.508 6.457 -5.891 1 95.44 110 ALA B O 1
ATOM 1796 N N . LEU B 1 111 ? 10.633 8.352 -5.371 1 96.81 111 LEU B N 1
ATOM 1797 C CA . LEU B 1 111 ? 9.898 9.156 -6.344 1 96.81 111 LEU B CA 1
ATOM 1798 C C . LEU B 1 111 ? 10.859 9.906 -7.266 1 96.81 111 LEU B C 1
ATOM 1800 O O . LEU B 1 111 ? 11.898 10.398 -6.82 1 96.81 111 LEU B O 1
ATOM 1804 N N . ASP B 1 112 ? 10.461 9.875 -8.477 1 94.62 112 ASP B N 1
ATOM 1805 C CA . ASP B 1 112 ? 11.125 10.703 -9.477 1 94.62 112 ASP B CA 1
ATOM 1806 C C . ASP B 1 112 ? 10.117 11.586 -10.219 1 94.62 112 ASP B C 1
ATOM 1808 O O . ASP B 1 112 ? 9.023 11.133 -10.562 1 94.62 112 ASP B O 1
ATOM 1812 N N . LEU B 1 113 ? 10.445 12.773 -10.414 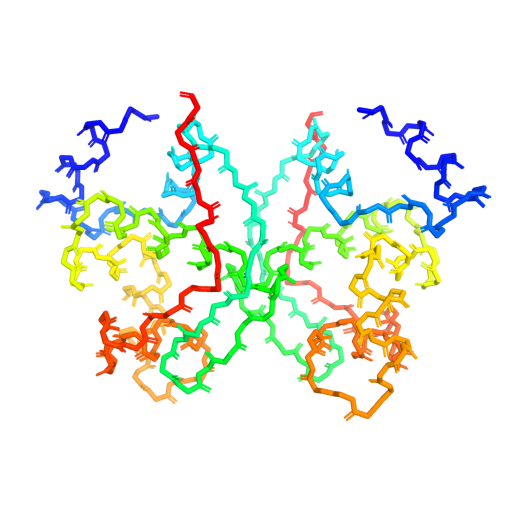1 90.62 113 LEU B N 1
ATOM 1813 C CA . LEU B 1 113 ? 9.562 13.695 -11.117 1 90.62 113 LEU B CA 1
ATOM 1814 C C . LEU B 1 113 ? 9.289 13.211 -12.539 1 90.62 113 LEU B C 1
ATOM 1816 O O . LEU B 1 113 ? 10.195 12.703 -13.211 1 90.62 113 LEU B O 1
ATOM 1820 N N . LYS B 1 114 ? 7.996 13.242 -12.875 1 91.69 114 LYS B N 1
ATOM 1821 C CA . LYS B 1 114 ? 7.625 12.922 -14.25 1 91.69 114 LYS B CA 1
ATOM 1822 C C . LYS B 1 114 ? 8.109 14 -15.219 1 91.69 114 LYS B C 1
ATOM 1824 O O . LYS B 1 114 ? 8.086 15.188 -14.891 1 91.69 114 LYS B O 1
#

Foldseek 3Di:
DEPVVVVVCLVPPLLPAALVNLVVNLVVWKDFDFFWKWQAPDTAHGPGPSSLVSLVLVCVVVVHFLVSSLSNNHCCNVPVPPVCVPDDPPVNSNSCVPQPPVGIDTPDRGIDTD/DEPVVVVVCLVPPLLPAALVNLVVNLVVWKDFDFFWKWQAPDTAHGPGPSSLVSLVLVCVVVVHFLVSSLSNNHCCNVPVPPVCVPDDPPVNSNSCVPQPPVGIDTPDRGIDTD

Nearest PDB structures (foldseek):
  2qhq-assembly1_A  TM=9.899E-01  e=9.054E-17  Vibrio parahaemolyticus RIMD 2210633
  2qhq-assembly1_A  TM=9.898E-01  e=9.054E-17  Vibrio parahaemolyticus RIMD 2210633

Sequence (228 aa):
MTLPSFLSKLKNTPEEITFPETIAVIEENYHFTPTTFQNGNQQNTAGENSGSCKLFAFAKLQNLSQEETLACFGEYYFEDVLKNPKGNDHQNIRNFMTTGWDGIQFKVEALDLKMTLPSFLSKLKNTPEEITFPETIAVIEENYHFTPTTFQNGNQQNTAGENSGSCKLFAFAKLQNLSQEETLACFGEYYFEDVLKNPKGNDHQNIRNFMTTGWDGIQFKVEALDLK

Secondary structure (DSSP, 8-state):
--HHHHHHHHHH-GGG--HHHHHHHHHHHEEE----EEETTEEE-TTSSHHHHHHHHHHHHTT--HHHHHHTTTHIIIIIITT-TT--S-HHHHHHHHHGGGGEEESS--EEE-/--HHHHHHHHHH-GGG--HHHHHHHHHHHEEE----EEETTEEE-TTSSHHHHHHHHHHHHTT--HHHHHHTTTHIIIIIITT-TT----HHHHHHHHHGGGGEEESS--EEE-

Radius of gyration: 17.34 Å; Cα contacts (8 Å, |Δi|>4): 358; chains: 2; bounding box: 33×47×44 Å

Organism: Flavobacterium frigoris (strain PS1) (NCBI:txid1086011)

pLDDT: mean 95.84, std 2.47, range [84.94, 98.75]